Protein AF-A0A6P6XDP5-F1 (afdb_monomer_lite)

pLDDT: mean 72.07, std 21.91, range [30.89, 97.0]

Secondary structure (DSSP, 8-state):
---------------------------------TT-TTHHHHHHHHHHHHTTPPPPEEEEEE-SBTTB--EEEEEEETTEEEE-SS-BSSHHHHHHHHHHHHHHHHHHHHHH-TTSSTTTHHHHHHHHHHHHHHHHHT----EEEEEEEE-TTS-EEEEEEEETTEEEEPPPBSSHHHHHHHHHHHHHHHHHHHHHHHHHHHTTSSSSSS--

InterPro domains:
  IPR014720 Double-stranded RNA-binding domain [PF00035] (40-104)
  IPR014720 Double-stranded RNA-binding domain [PF00035] (127-187)
  IPR014720 Double-stranded RNA-binding domain [PS50137] (39-108)
  IPR014720 Double-stranded RNA-binding domain [SM00358] (40-107)
  IPR014720 Double-stranded RNA-binding domain [SM00358] (126-192)

Radius of gyration: 35.26 Å; chains: 1; bounding box: 102×57×106 Å

Foldseek 3Di:
DDDDDDDDDDDDDDDDDDDDDDDDDDDDPPPDPPDDQCPLLVVQQVVCVVVVWDGKDKDWDFPDDPVQTWIKMWIATPNDIFIAPGTDSDPSVNVVRRSVVVNVVVVVCVVVDPPPPCLVVVLVVLQVVLQVCCVVVVFDRKDKDKDFPDDPPQTKIKMWIDTNNDIFIFDIDSDSSRNSSRRSVVVSVVVVVVVVVVVVVVVVVVPPPPDD

Structure (mmCIF, N/CA/C/O backbone):
data_AF-A0A6P6XDP5-F1
#
_entry.id   AF-A0A6P6XDP5-F1
#
loop_
_atom_site.group_PDB
_atom_site.id
_atom_site.type_symbol
_atom_site.label_atom_id
_atom_site.label_alt_id
_atom_site.label_comp_id
_atom_site.label_asym_id
_atom_site.label_entity_id
_atom_site.label_seq_id
_atom_site.pdbx_PDB_ins_code
_atom_site.Cartn_x
_atom_site.Cartn_y
_atom_site.Cartn_z
_atom_site.occupancy
_atom_site.B_iso_or_equiv
_atom_site.auth_seq_id
_atom_site.auth_comp_id
_atom_site.auth_asym_id
_atom_site.auth_atom_id
_atom_site.pdbx_PDB_model_num
ATOM 1 N N . MET A 1 1 ? 73.040 -18.757 -65.274 1.00 39.00 1 MET A N 1
ATOM 2 C CA . MET A 1 1 ? 72.590 -19.866 -64.406 1.00 39.00 1 MET A CA 1
ATOM 3 C C . MET A 1 1 ? 71.072 -19.800 -64.283 1.00 39.00 1 MET A C 1
ATOM 5 O O . MET A 1 1 ? 70.563 -18.728 -64.008 1.00 39.00 1 MET A O 1
ATOM 9 N N . ALA A 1 2 ? 70.415 -20.931 -64.560 1.00 44.12 2 ALA A N 1
ATOM 10 C CA . ALA A 1 2 ? 69.045 -21.345 -64.213 1.00 44.12 2 ALA A CA 1
ATOM 11 C C . ALA A 1 2 ? 67.821 -20.441 -64.529 1.00 44.12 2 ALA A C 1
ATOM 13 O O . ALA A 1 2 ? 67.459 -19.529 -63.799 1.00 44.12 2 ALA A O 1
ATOM 14 N N . ASN A 1 3 ? 67.151 -20.850 -65.612 1.00 31.05 3 ASN A N 1
ATOM 15 C CA . ASN A 1 3 ? 65.728 -20.802 -65.996 1.00 31.05 3 ASN A CA 1
ATOM 16 C C . ASN A 1 3 ? 64.659 -20.796 -64.871 1.00 31.05 3 ASN A C 1
ATOM 18 O O . ASN A 1 3 ? 64.848 -21.480 -63.868 1.00 31.05 3 ASN A O 1
ATOM 22 N N . LYS A 1 4 ? 63.453 -20.252 -65.166 1.00 40.78 4 LYS A N 1
ATOM 23 C CA . LYS A 1 4 ? 62.180 -21.008 -65.422 1.00 40.78 4 LYS A CA 1
ATOM 24 C C . LYS A 1 4 ? 60.894 -20.219 -65.022 1.00 40.78 4 LYS A C 1
ATOM 26 O O . LYS A 1 4 ? 60.470 -20.263 -63.880 1.00 40.78 4 LYS A O 1
ATOM 31 N N . PHE A 1 5 ? 60.286 -19.598 -66.042 1.00 39.19 5 PHE A N 1
ATOM 32 C CA . PHE A 1 5 ? 58.867 -19.282 -66.350 1.00 39.19 5 PHE A CA 1
ATOM 33 C C . PHE A 1 5 ? 57.902 -18.469 -65.429 1.00 39.19 5 PHE A C 1
ATOM 35 O O . PHE A 1 5 ? 57.880 -18.650 -64.217 1.00 39.19 5 PHE A O 1
ATOM 42 N N . PRO A 1 6 ? 57.025 -17.633 -66.052 1.00 52.88 6 PRO A N 1
ATOM 43 C CA . PRO A 1 6 ? 55.919 -16.880 -65.443 1.00 52.88 6 PRO A CA 1
ATOM 44 C C . PRO A 1 6 ? 54.576 -17.643 -65.523 1.00 52.88 6 PRO A C 1
ATOM 46 O O . PRO A 1 6 ? 54.465 -18.620 -66.262 1.00 52.88 6 PRO A O 1
ATOM 49 N N . SER A 1 7 ? 53.519 -17.159 -64.857 1.00 40.31 7 SER A N 1
ATOM 50 C CA . SER A 1 7 ? 52.136 -17.579 -65.154 1.00 40.31 7 SER A CA 1
ATOM 51 C C . SER A 1 7 ? 51.181 -16.388 -65.184 1.00 40.31 7 SER A C 1
ATOM 53 O O . SER A 1 7 ? 51.089 -15.623 -64.228 1.00 40.31 7 SER A O 1
ATOM 55 N N . CYS A 1 8 ? 50.481 -16.258 -66.311 1.00 31.41 8 CYS A N 1
ATOM 56 C CA . CYS A 1 8 ? 49.445 -15.272 -66.596 1.00 31.41 8 CYS A CA 1
ATOM 57 C C . CYS A 1 8 ? 48.057 -15.716 -66.089 1.00 31.41 8 CYS A C 1
ATOM 59 O O . CYS A 1 8 ? 47.775 -16.907 -66.015 1.00 31.41 8 CYS A O 1
ATOM 61 N N . SER A 1 9 ? 47.230 -14.701 -65.793 1.00 40.78 9 SER A N 1
ATOM 62 C CA . SER A 1 9 ? 45.772 -14.529 -65.999 1.00 40.78 9 SER A CA 1
ATOM 63 C C . SER A 1 9 ? 44.808 -15.724 -65.961 1.00 40.78 9 SER A C 1
ATOM 65 O O . SER A 1 9 ? 44.971 -16.628 -66.768 1.00 40.78 9 SER A O 1
ATOM 67 N N . VAL A 1 10 ? 43.657 -15.558 -65.283 1.00 37.72 10 VAL A N 1
ATOM 68 C CA . VAL A 1 10 ? 42.329 -15.662 -65.937 1.00 37.72 10 VAL A CA 1
ATOM 69 C C . VAL A 1 10 ? 41.334 -14.679 -65.297 1.00 37.72 10 VAL A C 1
ATOM 71 O O . VAL A 1 10 ? 41.197 -14.588 -64.081 1.00 37.72 10 VAL A O 1
ATOM 74 N N . PHE A 1 11 ? 40.654 -13.949 -66.175 1.00 40.94 11 PHE A N 1
ATOM 75 C CA . PHE A 1 11 ? 39.495 -13.079 -65.994 1.00 40.94 11 PHE A CA 1
ATOM 76 C C . PHE A 1 11 ? 38.247 -13.883 -66.394 1.00 40.94 11 PHE A C 1
ATOM 78 O O . PHE A 1 11 ? 38.347 -14.561 -67.407 1.00 40.94 11 PHE A O 1
ATOM 85 N N . THR A 1 12 ? 37.133 -13.805 -65.649 1.00 37.03 12 THR A N 1
ATOM 86 C CA . THR A 1 12 ? 35.706 -14.064 -66.027 1.00 37.03 12 THR A CA 1
ATOM 87 C C . THR A 1 12 ? 34.952 -14.569 -64.790 1.00 37.03 12 THR A C 1
ATOM 89 O O . THR A 1 12 ? 35.536 -15.309 -64.012 1.00 37.03 12 THR A O 1
ATOM 92 N N . SER A 1 13 ? 33.666 -14.361 -64.522 1.00 35.22 13 SER A N 1
ATOM 93 C CA . SER A 1 13 ? 32.593 -13.476 -64.979 1.00 35.22 13 SER A CA 1
ATOM 94 C C . SER A 1 13 ? 31.419 -13.750 -64.023 1.00 35.22 13 SER A C 1
ATOM 96 O O . SER A 1 13 ? 31.289 -14.839 -63.469 1.00 35.22 13 SER A O 1
ATOM 98 N N . ARG A 1 14 ? 30.565 -12.746 -63.842 1.00 41.38 14 ARG A N 1
ATOM 99 C CA . ARG A 1 14 ? 29.303 -12.760 -63.088 1.00 41.38 14 ARG A CA 1
ATOM 100 C C . ARG A 1 14 ? 28.349 -13.848 -63.615 1.00 41.38 14 ARG A C 1
ATOM 102 O O . ARG A 1 14 ? 28.122 -13.893 -64.821 1.00 41.38 14 ARG A O 1
ATOM 109 N N . VAL A 1 15 ? 27.730 -14.637 -62.733 1.00 41.41 15 VAL A N 1
ATOM 110 C CA . VAL A 1 15 ? 26.517 -15.423 -63.038 1.00 41.41 15 VAL A CA 1
ATOM 111 C C . VAL A 1 15 ? 25.478 -15.178 -61.936 1.00 41.41 15 VAL A C 1
ATOM 113 O O . VAL A 1 15 ? 25.806 -15.163 -60.753 1.00 41.41 15 VAL A O 1
ATOM 116 N N . GLN A 1 16 ? 24.254 -14.895 -62.382 1.00 32.34 16 GLN A N 1
ATOM 117 C CA . GLN A 1 16 ? 23.038 -14.535 -61.644 1.00 32.34 16 GLN A CA 1
ATOM 118 C C . GLN A 1 16 ? 22.385 -15.756 -60.948 1.00 32.34 16 GLN A C 1
ATOM 120 O O . GLN A 1 16 ? 22.552 -16.882 -61.409 1.00 32.34 16 GLN A O 1
ATOM 125 N N . GLU A 1 17 ? 21.618 -15.514 -59.873 1.00 38.09 17 GLU A N 1
ATOM 126 C CA . GLU A 1 17 ? 20.781 -16.475 -59.112 1.00 38.09 17 GLU A CA 1
ATOM 127 C C . GLU A 1 17 ? 19.772 -17.293 -59.948 1.00 38.09 17 GLU A C 1
ATOM 129 O O . GLU A 1 17 ? 19.304 -16.830 -60.992 1.00 38.09 17 GLU A O 1
ATOM 134 N N . PRO A 1 18 ? 19.302 -18.429 -59.387 1.00 30.89 18 PRO A N 1
ATOM 135 C CA . PRO A 1 18 ? 17.851 -18.617 -59.241 1.00 30.89 18 PRO A CA 1
ATOM 136 C C . PRO A 1 18 ? 17.396 -19.090 -57.833 1.00 30.89 18 PRO A C 1
ATOM 138 O O . PRO A 1 18 ? 17.996 -19.976 -57.228 1.00 30.89 18 PRO A O 1
ATOM 141 N N . LYS A 1 19 ? 16.274 -18.532 -57.350 1.00 35.84 19 LYS A N 1
ATOM 142 C CA . LYS A 1 19 ? 15.283 -19.144 -56.420 1.00 35.84 19 LYS A CA 1
ATOM 143 C C . LYS A 1 19 ? 14.180 -19.826 -57.277 1.00 35.84 19 LYS A C 1
ATOM 145 O O . LYS A 1 19 ? 14.074 -19.390 -58.427 1.00 35.84 19 LYS A O 1
ATOM 150 N N . PRO A 1 20 ? 13.330 -20.782 -56.803 1.00 42.22 20 PRO A N 1
ATOM 151 C CA . PRO A 1 20 ? 12.758 -20.841 -55.441 1.00 42.22 20 PRO A CA 1
ATOM 152 C C . PRO A 1 20 ? 12.455 -22.272 -54.842 1.00 42.22 20 PRO A C 1
ATOM 154 O O . PRO A 1 20 ? 12.459 -23.251 -55.575 1.00 42.22 20 PRO A O 1
ATOM 157 N N . GLU A 1 21 ? 12.248 -22.324 -53.504 1.00 44.22 21 GLU A N 1
ATOM 158 C CA . GLU A 1 21 ? 11.413 -23.197 -52.592 1.00 44.22 21 GLU A CA 1
ATOM 159 C C . GLU A 1 21 ? 11.406 -24.738 -52.797 1.00 44.22 21 GLU A C 1
ATOM 161 O O . GLU A 1 21 ? 11.356 -25.226 -53.913 1.00 44.22 21 GLU A O 1
ATOM 166 N N . ASP A 1 22 ? 11.494 -25.632 -51.799 1.00 33.91 22 ASP A N 1
ATOM 167 C CA . ASP A 1 22 ? 10.667 -25.828 -50.592 1.00 33.91 22 ASP A CA 1
ATOM 168 C C . ASP A 1 22 ? 11.235 -27.116 -49.894 1.00 33.91 22 ASP A C 1
ATOM 170 O O . ASP A 1 22 ? 11.602 -28.057 -50.593 1.00 33.91 22 ASP A O 1
ATOM 174 N N . HIS A 1 23 ? 11.515 -27.264 -48.587 1.00 40.88 23 HIS A N 1
ATOM 175 C CA . HIS A 1 23 ? 10.565 -27.517 -47.498 1.00 40.88 23 HIS A CA 1
ATOM 176 C C . HIS A 1 23 ? 11.304 -27.898 -46.182 1.00 40.88 23 HIS A C 1
ATOM 178 O O . HIS A 1 23 ? 12.174 -28.767 -46.170 1.00 40.88 23 HIS A O 1
ATOM 184 N N . LEU A 1 24 ? 10.809 -27.321 -45.077 1.00 41.19 24 LEU A N 1
ATOM 185 C CA . LEU A 1 24 ? 10.658 -27.878 -43.717 1.00 41.19 24 LEU A CA 1
ATOM 186 C C . LEU A 1 24 ? 11.870 -28.027 -42.774 1.00 41.19 24 LEU A C 1
ATOM 188 O O . LEU A 1 24 ? 12.620 -28.998 -42.795 1.00 41.19 24 LEU A O 1
ATOM 192 N N . GLY A 1 25 ? 11.899 -27.119 -41.790 1.00 31.83 25 GLY A N 1
ATOM 193 C CA . GLY A 1 25 ? 12.603 -27.299 -40.520 1.00 31.83 25 GLY A CA 1
ATOM 194 C C . GLY A 1 25 ? 12.657 -26.041 -39.648 1.00 31.83 25 GLY A C 1
ATOM 195 O O . GLY A 1 25 ? 13.745 -25.637 -39.264 1.00 31.83 25 GLY A O 1
ATOM 196 N N . LEU A 1 26 ? 11.514 -25.400 -39.364 1.00 39.56 26 LEU A N 1
ATOM 197 C CA . LEU A 1 26 ? 11.387 -24.324 -38.363 1.00 39.56 26 LEU A CA 1
ATOM 198 C C . LEU A 1 26 ? 11.633 -24.868 -36.942 1.00 39.56 26 LEU A C 1
ATOM 200 O O . LEU A 1 26 ? 10.922 -25.791 -36.539 1.00 39.56 26 LEU A O 1
ATOM 204 N N . PRO A 1 27 ? 12.505 -24.249 -36.124 1.00 37.47 27 PRO A N 1
ATOM 205 C CA . PRO A 1 27 ? 12.427 -24.378 -34.675 1.00 37.47 27 PRO A CA 1
ATOM 206 C C . PRO A 1 27 ? 11.858 -23.088 -34.070 1.00 37.47 27 PRO A C 1
ATOM 208 O O . PRO A 1 27 ? 12.553 -22.091 -33.900 1.00 37.47 27 PRO A O 1
ATOM 211 N N . LEU A 1 28 ? 10.571 -23.181 -33.733 1.00 33.47 28 LEU A N 1
ATOM 212 C CA . LEU A 1 28 ? 9.854 -22.437 -32.696 1.00 33.47 28 LEU A CA 1
ATOM 213 C C . LEU A 1 28 ? 9.935 -20.904 -32.774 1.00 33.47 28 LEU A C 1
ATOM 215 O O . LEU A 1 28 ? 10.623 -20.253 -31.986 1.00 33.47 28 LEU A O 1
ATOM 219 N N . GLU A 1 29 ? 9.064 -20.321 -33.603 1.00 37.84 29 GLU A N 1
ATOM 220 C CA . GLU A 1 29 ? 8.369 -19.121 -33.140 1.00 37.84 29 GLU A CA 1
ATOM 221 C C . GLU A 1 29 ? 7.704 -19.463 -31.802 1.00 37.84 29 GLU A C 1
ATOM 223 O O . GLU A 1 29 ? 6.791 -20.289 -31.726 1.00 37.84 29 GLU A O 1
ATOM 228 N N . GLN A 1 30 ? 8.184 -18.849 -30.724 1.00 35.56 30 GLN A N 1
ATOM 229 C CA . GLN A 1 30 ? 7.403 -18.786 -29.503 1.00 35.56 30 GLN A CA 1
ATOM 230 C C . GLN A 1 30 ? 6.188 -17.928 -29.820 1.00 35.56 30 GLN A C 1
ATOM 232 O O . GLN A 1 30 ? 6.295 -16.709 -29.954 1.00 35.56 30 GLN A O 1
ATOM 237 N N . SER A 1 31 ? 5.053 -18.606 -29.981 1.00 39.44 31 SER A N 1
ATOM 238 C CA . SER A 1 31 ? 3.721 -18.037 -30.101 1.00 39.44 31 SER A CA 1
ATOM 239 C C . SER A 1 31 ? 3.590 -16.833 -29.175 1.00 39.44 31 SER A C 1
ATOM 241 O O . SER A 1 31 ? 3.513 -16.972 -27.951 1.00 39.44 31 SER A O 1
ATOM 243 N N . LYS A 1 32 ? 3.595 -15.644 -29.773 1.00 43.72 32 LYS A N 1
ATOM 244 C CA . LYS A 1 32 ? 3.230 -14.397 -29.115 1.00 43.72 32 LYS A CA 1
ATOM 245 C C . LYS A 1 32 ? 1.816 -14.609 -28.557 1.00 43.72 32 LYS A C 1
ATOM 247 O O . LYS A 1 32 ? 0.916 -14.879 -29.354 1.00 43.72 32 LYS A O 1
ATOM 252 N N . PRO A 1 33 ? 1.571 -14.533 -27.237 1.00 44.47 33 PRO A N 1
ATOM 253 C CA . PRO A 1 33 ? 0.207 -14.509 -26.737 1.00 44.47 33 PRO A CA 1
ATOM 254 C C . PRO A 1 33 ? -0.366 -13.124 -27.050 1.00 44.47 33 PRO A C 1
ATOM 256 O O . PRO A 1 33 ? -0.368 -12.210 -26.227 1.00 44.47 33 PRO A O 1
ATOM 259 N N . GLU A 1 34 ? -0.814 -12.947 -28.288 1.00 51.16 34 GLU A N 1
ATOM 260 C CA . GLU A 1 34 ? -1.691 -11.856 -28.681 1.00 51.16 34 GLU A CA 1
ATOM 261 C C . GLU A 1 34 ? -3.078 -12.114 -28.091 1.00 51.16 34 GLU A C 1
ATOM 263 O O . GLU A 1 34 ? -3.937 -12.606 -28.805 1.00 51.16 34 GLU A O 1
ATOM 268 N N . HIS A 1 35 ? -3.301 -11.838 -26.796 1.00 52.84 35 HIS A N 1
ATOM 269 C CA . HIS A 1 35 ? -4.643 -11.451 -26.324 1.00 52.84 35 HIS A CA 1
ATOM 270 C C . HIS A 1 35 ? -4.776 -10.935 -24.875 1.00 52.84 35 HIS A C 1
ATOM 272 O O . HIS A 1 35 ? -5.846 -11.097 -24.300 1.00 52.84 35 HIS A O 1
ATOM 278 N N . ASP A 1 36 ? -3.771 -10.296 -24.254 1.00 57.97 36 ASP A N 1
ATOM 279 C CA . ASP A 1 36 ? -4.044 -9.625 -22.960 1.00 57.97 36 ASP A CA 1
ATOM 280 C C . ASP A 1 36 ? -3.088 -8.479 -22.582 1.00 57.97 36 ASP A C 1
ATOM 282 O O . ASP A 1 36 ? -2.644 -8.315 -21.438 1.00 57.97 36 ASP A O 1
ATOM 286 N N . TYR A 1 37 ? -2.715 -7.668 -23.574 1.00 63.66 37 TYR A N 1
ATOM 287 C CA . TYR A 1 37 ? -1.879 -6.492 -23.344 1.00 63.66 37 TYR A CA 1
ATOM 288 C C . TYR A 1 37 ? -2.671 -5.431 -22.568 1.00 63.66 37 TYR A C 1
ATOM 290 O O . TYR A 1 37 ? -3.507 -4.733 -23.132 1.00 63.66 37 TYR A O 1
ATOM 298 N N . GLY A 1 38 ? -2.384 -5.295 -21.270 1.00 70.62 38 GLY A N 1
ATOM 299 C CA . GLY A 1 38 ? -2.938 -4.236 -20.424 1.00 70.62 38 GLY A CA 1
ATOM 300 C C . GLY A 1 38 ? -3.835 -4.682 -19.270 1.00 70.62 38 GLY A C 1
ATOM 301 O O . GLY A 1 38 ? -4.172 -3.832 -18.449 1.00 70.62 38 GLY A O 1
ATOM 302 N N . VAL A 1 39 ? -4.163 -5.972 -19.120 1.00 87.19 39 VAL A N 1
ATOM 303 C CA . VAL A 1 39 ? -4.997 -6.417 -17.983 1.00 87.19 39 VAL A CA 1
ATOM 304 C C . VAL A 1 39 ? -4.371 -6.071 -16.638 1.00 87.19 39 VAL A C 1
ATOM 306 O O . VAL A 1 39 ? -5.027 -5.446 -15.813 1.00 87.19 39 VAL A O 1
ATOM 309 N N . TYR A 1 40 ? -3.083 -6.352 -16.426 1.00 90.50 40 TYR A N 1
ATOM 310 C CA . TYR A 1 40 ? -2.439 -6.019 -15.150 1.00 90.50 40 TYR A CA 1
ATOM 311 C C . TYR A 1 40 ? -2.287 -4.512 -14.920 1.00 90.50 40 TYR A C 1
ATOM 313 O O . TYR A 1 40 ? -2.363 -4.060 -13.778 1.00 90.50 40 TYR A O 1
ATOM 321 N N . LYS A 1 41 ? -2.139 -3.716 -15.986 1.00 90.94 41 LYS A N 1
ATOM 322 C CA . LYS A 1 41 ? -2.130 -2.251 -15.876 1.00 90.94 41 LYS A CA 1
ATOM 323 C C . LYS A 1 41 ? -3.489 -1.724 -15.416 1.00 90.94 41 LYS A C 1
ATOM 325 O O . LYS A 1 41 ? -3.536 -0.917 -14.490 1.00 90.94 41 LYS A O 1
ATOM 330 N N . ASN A 1 42 ? -4.570 -2.223 -16.017 1.00 92.56 42 ASN A N 1
ATOM 331 C CA . ASN A 1 42 ? -5.936 -1.870 -15.637 1.00 92.56 42 ASN A CA 1
ATOM 332 C C . ASN A 1 42 ? -6.237 -2.323 -14.204 1.00 92.56 42 ASN A C 1
ATOM 334 O O . ASN A 1 42 ? -6.740 -1.536 -13.412 1.00 92.56 42 ASN A O 1
ATOM 338 N N . LEU A 1 43 ? -5.846 -3.545 -13.832 1.00 91.50 43 LEU A N 1
ATOM 339 C CA . LEU A 1 43 ? -6.020 -4.067 -12.475 1.00 91.50 43 LEU A CA 1
ATOM 340 C C . LEU A 1 43 ? -5.284 -3.226 -11.423 1.00 91.50 43 LEU A C 1
ATOM 342 O O . LEU A 1 43 ? -5.854 -2.928 -10.375 1.00 91.50 43 LEU A O 1
ATOM 346 N N . LEU A 1 44 ? -4.042 -2.806 -11.692 1.00 91.50 44 LEU A N 1
ATOM 347 C CA . LEU A 1 44 ? -3.300 -1.904 -10.804 1.00 91.50 44 LEU A CA 1
ATOM 348 C C . LEU A 1 44 ? -3.953 -0.530 -10.692 1.00 91.50 44 LEU A C 1
ATOM 350 O O . LEU A 1 44 ? -4.011 0.038 -9.602 1.00 91.50 44 LEU A O 1
ATOM 354 N N . GLN A 1 45 ? -4.434 0.009 -11.811 1.00 92.00 45 GLN A N 1
ATOM 355 C CA . GLN A 1 45 ? -5.113 1.296 -11.834 1.00 92.00 45 GLN A CA 1
ATOM 356 C C . GLN A 1 45 ? -6.428 1.246 -11.050 1.00 92.00 45 GLN A C 1
ATOM 358 O O . GLN A 1 45 ? -6.675 2.116 -10.216 1.00 92.00 45 GLN A O 1
ATOM 363 N N . GLU A 1 46 ? -7.244 0.215 -11.268 1.00 90.62 46 GLU A N 1
ATOM 364 C CA . GLU A 1 46 ? -8.474 -0.011 -10.513 1.00 90.62 46 GLU A CA 1
ATOM 365 C C . GLU A 1 46 ? -8.201 -0.199 -9.025 1.00 90.62 46 GLU A C 1
ATOM 367 O O . GLU A 1 46 ? -8.926 0.353 -8.200 1.00 90.62 46 GLU A O 1
ATOM 372 N N . TYR A 1 47 ? -7.166 -0.967 -8.673 1.00 87.19 47 TYR A N 1
ATOM 373 C CA . TYR A 1 47 ? -6.749 -1.136 -7.286 1.00 87.19 47 TYR A CA 1
ATOM 374 C C . TYR A 1 47 ? -6.401 0.217 -6.662 1.00 87.19 47 TYR A C 1
ATOM 376 O O . TYR A 1 47 ? -6.967 0.566 -5.629 1.00 87.19 47 TYR A O 1
ATOM 384 N N . ALA A 1 48 ? -5.554 1.020 -7.315 1.00 86.69 48 ALA A N 1
ATOM 385 C CA . ALA A 1 48 ? -5.183 2.340 -6.814 1.00 86.69 48 ALA A CA 1
ATOM 386 C C . ALA A 1 48 ? -6.415 3.234 -6.599 1.00 86.69 48 ALA A C 1
ATOM 388 O O . ALA A 1 48 ? -6.576 3.821 -5.532 1.00 86.69 48 ALA A O 1
ATOM 389 N N . GLN A 1 49 ? -7.333 3.270 -7.568 1.00 85.88 49 GLN A N 1
ATOM 390 C CA . GLN A 1 49 ? -8.564 4.057 -7.477 1.00 85.88 49 GLN A CA 1
ATOM 391 C C . GLN A 1 49 ? -9.487 3.583 -6.347 1.00 85.88 49 GLN A C 1
ATOM 393 O O . GLN A 1 49 ? -9.918 4.394 -5.527 1.00 85.88 49 GLN A O 1
ATOM 398 N N . LYS A 1 50 ? -9.768 2.275 -6.265 1.00 81.75 50 LYS A N 1
ATOM 399 C CA . LYS A 1 50 ? -10.626 1.681 -5.222 1.00 81.75 50 LYS A CA 1
ATOM 400 C C . LYS A 1 50 ? -10.024 1.861 -3.830 1.00 81.75 50 LYS A C 1
ATOM 402 O O . LYS A 1 50 ? -10.757 2.055 -2.864 1.00 81.75 50 LYS A O 1
ATOM 407 N N . SER A 1 51 ? -8.698 1.846 -3.737 1.00 76.25 51 SER A N 1
ATOM 408 C CA . SER A 1 51 ? -7.964 2.053 -2.495 1.00 76.25 51 SER A CA 1
ATOM 409 C C . SER A 1 51 ? -7.676 3.531 -2.186 1.00 76.25 51 SER A C 1
ATOM 411 O O . SER A 1 51 ? -7.055 3.817 -1.165 1.00 76.25 51 SER A O 1
ATOM 413 N N . GLY A 1 52 ? -8.126 4.486 -3.007 1.00 78.00 52 GLY A N 1
ATOM 414 C CA . GLY A 1 52 ? -7.877 5.916 -2.782 1.00 78.00 52 GLY A CA 1
ATOM 415 C C . GLY A 1 52 ? -6.391 6.298 -2.800 1.00 78.00 52 GLY A C 1
ATOM 416 O O . GLY A 1 52 ? -5.995 7.256 -2.139 1.00 78.00 52 GLY A O 1
ATOM 417 N N . LEU A 1 53 ? -5.576 5.524 -3.516 1.00 82.12 53 LEU A N 1
ATOM 418 C CA . LEU A 1 53 ? -4.145 5.731 -3.692 1.00 82.12 53 LEU A CA 1
ATOM 419 C C . LEU A 1 53 ? -3.872 6.596 -4.933 1.00 82.12 53 LEU A C 1
ATOM 421 O O . LEU A 1 53 ? -4.689 6.630 -5.861 1.00 82.12 53 LEU A O 1
ATOM 425 N N . PRO A 1 54 ? -2.705 7.261 -5.000 1.00 88.62 54 PRO A N 1
ATOM 426 C CA . PRO A 1 54 ? -2.236 7.884 -6.232 1.00 88.62 54 PRO A CA 1
ATOM 427 C C . PRO A 1 54 ? -2.150 6.873 -7.383 1.00 88.62 54 PRO A C 1
ATOM 429 O O . PRO A 1 54 ? -1.865 5.692 -7.169 1.00 88.62 54 PRO A O 1
ATOM 432 N N . LEU A 1 55 ? -2.376 7.344 -8.613 1.00 92.62 55 LEU A N 1
ATOM 433 C CA . LEU A 1 55 ? -2.291 6.492 -9.800 1.00 92.62 55 LEU A CA 1
ATOM 434 C C . LEU A 1 55 ? -0.866 5.931 -9.986 1.00 92.62 55 LEU A C 1
ATOM 436 O O . LEU A 1 55 ? 0.100 6.638 -9.686 1.00 92.62 55 LEU A O 1
ATOM 440 N N . PRO A 1 56 ? -0.716 4.699 -10.510 1.00 94.56 56 PRO A N 1
ATOM 441 C CA . PRO A 1 56 ? 0.594 4.085 -10.697 1.00 94.56 56 PRO A CA 1
ATOM 442 C C . PRO A 1 56 ? 1.470 4.876 -11.676 1.00 94.56 56 PRO A C 1
ATOM 444 O O . PRO A 1 56 ? 1.019 5.243 -12.763 1.00 94.56 56 PRO A O 1
ATOM 447 N N . VAL A 1 57 ? 2.737 5.089 -11.318 1.00 95.75 57 VAL A N 1
ATOM 448 C CA . VAL A 1 57 ? 3.711 5.804 -12.161 1.00 95.75 57 VAL A CA 1
ATOM 449 C C . VAL A 1 57 ? 4.716 4.818 -12.735 1.00 95.75 57 VAL A C 1
ATOM 451 O O . VAL A 1 57 ? 5.421 4.151 -11.981 1.00 95.75 57 VAL A O 1
ATOM 454 N N . TYR A 1 58 ? 4.802 4.748 -14.063 1.00 95.19 58 TYR A N 1
ATOM 455 C CA . TYR A 1 58 ? 5.719 3.859 -14.775 1.00 95.19 58 TYR A CA 1
ATOM 456 C C . TYR A 1 58 ? 6.973 4.599 -15.241 1.00 95.19 58 TYR A C 1
ATOM 458 O O . TYR A 1 58 ? 6.908 5.726 -15.725 1.00 95.19 58 TYR A O 1
ATOM 466 N N . ASN A 1 59 ? 8.110 3.919 -15.150 1.00 96.25 59 ASN A N 1
ATOM 467 C CA . ASN A 1 59 ? 9.388 4.341 -15.703 1.00 96.25 59 ASN A CA 1
ATOM 468 C C . ASN A 1 59 ? 10.007 3.182 -16.496 1.00 96.25 59 ASN A C 1
ATOM 470 O O . ASN A 1 59 ? 9.843 2.015 -16.128 1.00 96.25 59 ASN A O 1
ATOM 474 N N . ILE A 1 60 ? 10.681 3.494 -17.602 1.00 96.00 60 ILE A N 1
ATOM 475 C CA . ILE A 1 60 ? 11.290 2.506 -18.499 1.00 96.00 60 ILE A CA 1
ATOM 476 C C . ILE A 1 60 ? 12.693 2.976 -18.855 1.00 96.00 60 ILE A C 1
ATOM 478 O O . ILE A 1 60 ? 12.869 4.081 -19.363 1.00 96.00 60 ILE A O 1
ATOM 482 N N . GLU A 1 61 ? 13.667 2.103 -18.650 1.00 95.88 61 GLU A N 1
ATOM 483 C CA . GLU A 1 61 ? 15.083 2.360 -18.888 1.00 95.88 61 GLU A CA 1
ATOM 484 C C . GLU A 1 61 ? 15.606 1.380 -19.940 1.00 95.88 61 GLU A C 1
ATOM 486 O O . GLU A 1 61 ? 15.275 0.194 -19.907 1.00 95.88 61 GLU A O 1
ATOM 491 N N . ASN A 1 62 ? 16.393 1.870 -20.902 1.00 95.50 62 ASN A N 1
ATOM 492 C CA . ASN A 1 62 ? 17.092 1.016 -21.862 1.00 95.50 62 ASN A CA 1
ATOM 493 C C . ASN A 1 62 ? 18.506 0.725 -21.348 1.00 95.50 62 ASN A C 1
ATOM 495 O O . ASN A 1 62 ? 19.355 1.610 -21.333 1.00 95.50 62 ASN A O 1
ATOM 499 N N . GLU A 1 63 ? 18.749 -0.522 -20.968 1.00 94.56 63 GLU A N 1
ATOM 500 C CA . GLU A 1 63 ? 20.040 -1.054 -20.518 1.00 94.56 63 GLU A CA 1
ATOM 501 C C . GLU A 1 63 ? 20.844 -1.696 -21.663 1.00 94.56 63 GLU A C 1
ATOM 503 O O . GLU A 1 63 ? 21.945 -2.203 -21.456 1.00 94.56 63 GLU A O 1
ATOM 508 N N . GLY A 1 64 ? 20.278 -1.740 -22.872 1.00 93.00 64 GLY A N 1
ATOM 509 C CA . GLY A 1 64 ? 20.902 -2.316 -24.059 1.00 93.00 64 GLY A CA 1
ATOM 510 C C . GLY A 1 64 ? 21.579 -1.277 -24.948 1.00 93.00 64 GLY A C 1
ATOM 511 O O . GLY A 1 64 ? 21.427 -0.067 -24.776 1.00 93.00 64 GLY A O 1
ATOM 512 N N . PHE A 1 65 ? 22.302 -1.757 -25.959 1.00 93.56 65 PHE A N 1
ATOM 513 C CA . PHE A 1 65 ? 22.866 -0.880 -26.981 1.00 93.56 65 PHE A CA 1
ATOM 514 C C . PHE A 1 65 ? 21.758 -0.283 -27.861 1.00 93.56 65 PHE A C 1
ATOM 516 O O . PHE A 1 65 ? 20.701 -0.897 -28.013 1.00 93.56 65 PHE A O 1
ATOM 523 N N . PRO A 1 66 ? 21.997 0.858 -28.533 1.00 90.12 66 PRO A N 1
ATOM 524 C CA . PRO A 1 66 ? 21.033 1.423 -29.480 1.00 90.12 66 PRO A CA 1
ATOM 525 C C . PRO A 1 66 ? 20.599 0.442 -30.582 1.00 90.12 66 PRO A C 1
ATOM 527 O O . PRO A 1 66 ? 19.453 0.471 -31.014 1.00 90.12 66 PRO A O 1
ATOM 530 N N . HIS A 1 67 ? 21.499 -0.454 -31.001 1.00 92.69 67 HIS A N 1
ATOM 531 C CA . HIS A 1 67 ? 21.236 -1.493 -32.002 1.00 92.69 67 HIS A CA 1
ATOM 532 C C . HIS A 1 67 ? 20.713 -2.816 -31.405 1.00 92.69 67 HIS A C 1
ATOM 534 O O . HIS A 1 67 ? 20.377 -3.730 -32.150 1.00 92.69 67 HIS A O 1
ATOM 540 N N . ALA A 1 68 ? 20.669 -2.938 -30.074 1.00 92.94 68 ALA A N 1
ATOM 541 C CA . ALA A 1 68 ? 20.228 -4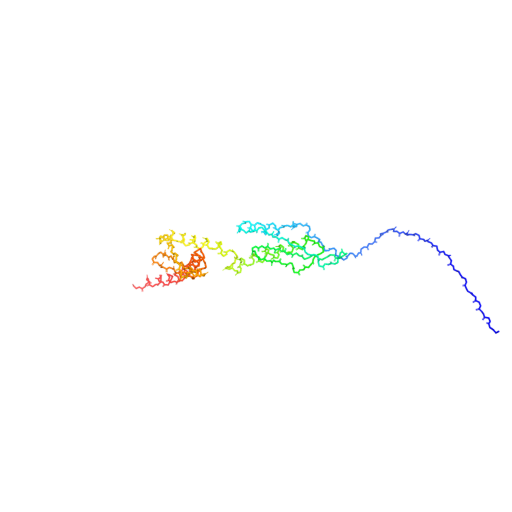.129 -29.346 1.00 92.94 68 ALA A CA 1
ATOM 542 C C . ALA A 1 68 ? 19.595 -3.719 -27.997 1.00 92.94 68 ALA A C 1
ATOM 544 O O . ALA A 1 68 ? 20.208 -3.922 -26.939 1.00 92.94 68 ALA A O 1
ATOM 545 N N . PRO A 1 69 ? 18.408 -3.081 -28.021 1.00 93.62 69 PRO A N 1
ATOM 546 C CA . PRO A 1 69 ? 17.789 -2.512 -26.831 1.00 93.62 69 PRO A CA 1
ATOM 547 C C . PRO A 1 69 ? 17.357 -3.593 -25.835 1.00 93.62 69 PRO A C 1
ATOM 549 O O . PRO A 1 69 ? 16.934 -4.688 -26.208 1.00 93.62 69 PRO A O 1
ATOM 552 N N . LYS A 1 70 ? 17.447 -3.260 -24.548 1.00 96.50 70 LYS A N 1
ATOM 553 C CA . LYS A 1 70 ? 17.017 -4.099 -23.425 1.00 96.50 70 LYS A CA 1
ATOM 554 C C . LYS A 1 70 ? 16.310 -3.215 -22.415 1.00 96.50 70 LYS A C 1
ATOM 556 O O . LYS A 1 70 ? 16.948 -2.476 -21.677 1.00 96.50 70 LYS A O 1
ATOM 561 N N . PHE A 1 71 ? 14.991 -3.272 -22.389 1.00 96.88 71 PHE A N 1
ATOM 562 C CA . PHE A 1 71 ? 14.167 -2.432 -21.540 1.00 96.88 71 PHE A CA 1
ATOM 563 C C . PHE A 1 71 ? 13.938 -3.078 -20.175 1.00 96.88 71 PHE A C 1
ATOM 565 O O . PHE A 1 71 ? 13.470 -4.215 -20.093 1.00 96.88 71 PHE A O 1
ATOM 572 N N . ARG A 1 72 ? 14.222 -2.333 -19.108 1.00 97.00 72 ARG A N 1
ATOM 573 C CA . ARG A 1 72 ? 13.759 -2.613 -17.746 1.00 97.00 72 ARG A CA 1
ATOM 574 C C . ARG A 1 72 ? 12.650 -1.631 -17.404 1.00 97.00 72 ARG A C 1
ATOM 576 O O . ARG A 1 72 ? 12.748 -0.454 -17.744 1.00 97.00 72 ARG A O 1
ATOM 583 N N . SER A 1 73 ? 11.599 -2.096 -16.737 1.00 97.00 73 SER A N 1
ATOM 584 C CA . SER A 1 73 ? 10.520 -1.217 -16.285 1.00 97.00 73 SER A CA 1
ATOM 585 C C . SER A 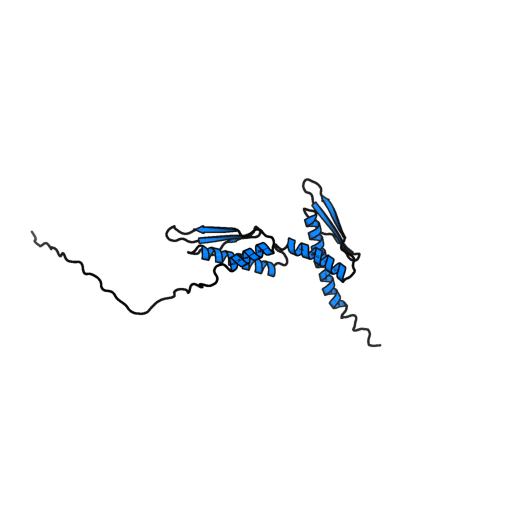1 73 ? 10.408 -1.219 -14.768 1.00 97.00 73 SER A C 1
ATOM 587 O O . SER A 1 73 ? 10.674 -2.223 -14.106 1.00 97.00 73 SER A O 1
ATOM 589 N N . SER A 1 74 ? 10.007 -0.081 -14.215 1.00 96.94 74 SER A N 1
ATOM 590 C CA . SER A 1 74 ? 9.639 0.060 -12.813 1.00 96.94 74 SER A CA 1
ATOM 591 C C . SER A 1 74 ? 8.293 0.763 -12.680 1.00 96.94 74 SER A C 1
ATOM 593 O O . SER A 1 74 ? 8.022 1.688 -13.444 1.00 96.94 74 SER A O 1
ATOM 595 N N . VAL A 1 75 ? 7.486 0.367 -11.699 1.00 96.38 75 VAL A N 1
ATOM 596 C CA . VAL A 1 75 ? 6.221 1.023 -11.350 1.00 96.38 75 VAL A CA 1
ATOM 597 C C . VAL A 1 75 ? 6.226 1.419 -9.881 1.00 96.38 75 VAL A C 1
ATOM 599 O O . VAL A 1 75 ? 6.675 0.655 -9.027 1.00 96.38 75 VAL A O 1
ATOM 602 N N . ILE A 1 76 ? 5.744 2.622 -9.588 1.00 93.81 76 ILE A N 1
ATOM 603 C CA . ILE A 1 76 ? 5.565 3.122 -8.226 1.00 93.81 76 ILE A CA 1
ATOM 604 C C . ILE A 1 76 ? 4.071 3.136 -7.921 1.00 93.81 76 ILE A C 1
ATOM 606 O O . ILE A 1 76 ? 3.295 3.753 -8.653 1.00 93.81 76 ILE A O 1
ATOM 610 N N . ILE A 1 77 ? 3.678 2.458 -6.845 1.00 89.00 77 ILE A N 1
ATOM 611 C CA . ILE A 1 77 ? 2.310 2.432 -6.324 1.00 89.00 77 ILE A CA 1
ATOM 612 C C . ILE A 1 77 ? 2.372 2.402 -4.799 1.00 89.00 77 ILE A C 1
ATOM 614 O O . ILE A 1 77 ? 3.150 1.637 -4.236 1.00 89.00 77 ILE A O 1
ATOM 618 N N . ASP A 1 78 ? 1.587 3.263 -4.144 1.00 83.81 78 ASP A N 1
ATOM 619 C CA . ASP A 1 78 ? 1.587 3.398 -2.678 1.00 83.81 78 ASP A CA 1
ATOM 620 C C . ASP A 1 78 ? 2.996 3.597 -2.087 1.00 83.81 78 ASP A C 1
ATOM 622 O O . ASP A 1 78 ? 3.453 2.851 -1.226 1.00 83.81 78 ASP A O 1
ATOM 626 N N . GLU A 1 79 ? 3.750 4.541 -2.663 1.00 83.06 79 GLU A N 1
ATOM 627 C CA . GLU A 1 79 ? 5.147 4.846 -2.290 1.00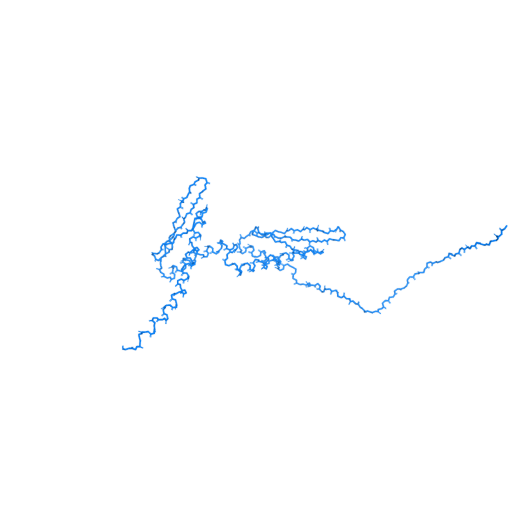 83.06 79 GLU A CA 1
ATOM 628 C C . GLU A 1 79 ? 6.132 3.662 -2.424 1.00 83.06 79 GLU A C 1
ATOM 630 O O . GLU A 1 79 ? 7.324 3.799 -2.154 1.00 83.06 79 GLU A O 1
ATOM 635 N N . THR A 1 80 ? 5.670 2.516 -2.927 1.00 85.88 80 THR A N 1
ATOM 636 C CA . THR A 1 80 ? 6.463 1.306 -3.112 1.00 85.88 80 THR A CA 1
ATOM 637 C C . THR A 1 80 ? 6.878 1.187 -4.571 1.00 85.88 80 THR A C 1
ATOM 639 O O . THR A 1 80 ? 6.046 1.220 -5.482 1.00 85.88 80 THR A O 1
ATOM 642 N N . LYS A 1 81 ? 8.186 1.045 -4.808 1.00 93.06 81 LYS A N 1
ATOM 643 C CA . LYS A 1 81 ? 8.753 0.862 -6.147 1.00 93.06 81 LYS A CA 1
ATOM 644 C C . LYS A 1 81 ? 8.943 -0.622 -6.443 1.00 93.06 81 LYS A C 1
ATOM 646 O O . LYS A 1 81 ? 9.708 -1.307 -5.770 1.00 93.06 81 LYS A O 1
ATOM 651 N N . PHE A 1 82 ? 8.313 -1.080 -7.513 1.00 94.81 82 PHE A N 1
ATOM 652 C CA . PHE A 1 82 ? 8.493 -2.407 -8.082 1.00 94.81 82 PHE A CA 1
ATOM 653 C C . PHE A 1 82 ? 9.319 -2.300 -9.357 1.00 94.81 82 PHE A C 1
ATOM 655 O O . PHE A 1 82 ? 9.108 -1.391 -10.156 1.00 94.81 82 PHE A O 1
ATOM 662 N N . THR A 1 83 ? 10.242 -3.234 -9.562 1.00 95.88 83 THR A N 1
ATOM 663 C CA . THR A 1 83 ? 11.131 -3.254 -10.730 1.00 95.88 83 THR A CA 1
ATOM 664 C C . THR A 1 83 ? 11.078 -4.629 -11.383 1.00 95.88 83 THR A C 1
ATOM 666 O O . THR A 1 83 ? 11.090 -5.645 -10.683 1.00 95.88 83 THR A O 1
ATOM 669 N N . SER A 1 84 ? 11.026 -4.672 -12.717 1.00 94.81 84 SER A N 1
ATOM 670 C CA . SER A 1 84 ? 11.038 -5.922 -13.473 1.00 94.81 84 SER A CA 1
ATOM 671 C C . SER A 1 84 ? 12.335 -6.691 -13.214 1.00 94.81 84 SER A C 1
ATOM 673 O O . SER A 1 84 ? 13.438 -6.127 -13.172 1.00 94.81 84 SER A O 1
ATOM 675 N N . LYS A 1 85 ? 12.206 -8.007 -13.020 1.00 92.25 85 LYS A N 1
ATOM 676 C CA . LYS A 1 85 ? 13.358 -8.881 -12.746 1.00 92.25 85 LYS A CA 1
ATOM 677 C C . LYS A 1 85 ? 14.232 -9.030 -13.986 1.00 92.25 85 LYS A C 1
ATOM 679 O O . LYS A 1 85 ? 15.458 -8.980 -13.896 1.00 92.25 85 LYS A O 1
ATOM 684 N N . PHE A 1 86 ? 13.579 -9.178 -15.132 1.00 92.31 86 PHE A N 1
ATOM 685 C CA . PHE A 1 86 ? 14.213 -9.367 -16.425 1.00 92.31 86 PHE A CA 1
ATOM 686 C C . PHE A 1 86 ? 14.185 -8.079 -17.248 1.00 92.31 86 PHE A C 1
ATOM 688 O O . PHE A 1 86 ? 13.431 -7.141 -16.959 1.00 92.31 86 PHE A O 1
ATOM 695 N N . THR A 1 87 ? 15.030 -8.055 -18.274 1.00 94.56 87 THR A N 1
ATOM 696 C CA . THR A 1 87 ? 15.000 -7.051 -19.334 1.00 94.56 87 THR A CA 1
ATOM 697 C C . THR A 1 87 ? 14.360 -7.642 -20.582 1.00 94.56 87 THR A C 1
ATOM 699 O O . THR A 1 87 ? 14.474 -8.840 -20.844 1.00 94.56 87 THR A O 1
ATOM 702 N N . PHE A 1 88 ? 13.675 -6.799 -21.349 1.00 93.75 88 PHE A N 1
ATOM 703 C CA . PHE A 1 88 ? 12.878 -7.223 -22.497 1.00 93.75 88 PHE A CA 1
ATOM 704 C C . PHE A 1 88 ? 13.244 -6.422 -23.750 1.00 93.75 88 PHE A C 1
ATOM 706 O O . PHE A 1 88 ? 13.580 -5.246 -23.640 1.00 93.75 88 PHE A O 1
ATOM 713 N N . PRO A 1 89 ? 13.151 -7.006 -24.954 1.00 91.62 89 PRO A N 1
ATOM 714 C CA . PRO A 1 89 ? 13.395 -6.271 -26.197 1.00 91.62 89 PRO A CA 1
ATOM 715 C C . PRO A 1 89 ? 12.275 -5.270 -26.535 1.00 91.62 89 PRO A C 1
ATOM 717 O O . PRO A 1 89 ? 12.493 -4.356 -27.321 1.00 91.62 89 PRO A O 1
ATOM 720 N N . ASP A 1 90 ? 11.087 -5.412 -25.932 1.00 92.50 90 ASP A N 1
ATOM 721 C CA . ASP A 1 90 ? 9.936 -4.518 -26.109 1.00 92.50 90 ASP A CA 1
ATOM 722 C C . ASP A 1 90 ? 9.600 -3.790 -24.797 1.00 92.50 90 ASP A C 1
ATOM 724 O O . ASP A 1 90 ? 9.483 -4.399 -23.730 1.00 92.50 90 ASP A O 1
ATOM 728 N N . ARG A 1 91 ? 9.384 -2.473 -24.895 1.00 92.94 91 ARG A N 1
ATOM 729 C CA . ARG A 1 91 ? 8.950 -1.607 -23.790 1.00 92.94 91 ARG A CA 1
ATOM 730 C C . ARG A 1 91 ? 7.631 -2.083 -23.189 1.00 92.94 91 ARG A C 1
ATOM 732 O O . ARG A 1 91 ? 7.493 -2.095 -21.970 1.00 92.94 91 ARG A O 1
ATOM 739 N N . ARG A 1 92 ? 6.679 -2.501 -24.031 1.00 91.44 92 ARG A N 1
ATOM 740 C CA . ARG A 1 92 ? 5.349 -2.944 -23.579 1.00 91.44 92 ARG A CA 1
ATOM 741 C C . ARG A 1 92 ? 5.432 -4.241 -22.779 1.00 91.44 92 ARG A C 1
ATOM 743 O O . ARG A 1 92 ? 4.713 -4.395 -21.797 1.00 91.44 92 ARG A O 1
ATOM 750 N N . ALA A 1 93 ? 6.328 -5.147 -23.174 1.00 91.12 93 ALA A N 1
ATOM 751 C CA . ALA A 1 93 ? 6.575 -6.389 -22.449 1.00 91.12 93 ALA A CA 1
ATOM 752 C C . ALA A 1 93 ? 7.177 -6.122 -21.061 1.00 91.12 93 ALA A C 1
ATOM 754 O O . ALA A 1 93 ? 6.690 -6.672 -20.076 1.00 91.12 93 ALA A O 1
ATOM 755 N N . ALA A 1 94 ? 8.165 -5.222 -20.972 1.00 93.75 94 ALA A N 1
ATOM 756 C CA . ALA A 1 94 ? 8.742 -4.814 -19.690 1.00 93.75 94 ALA A CA 1
ATOM 757 C C . ALA A 1 94 ? 7.697 -4.182 -18.758 1.00 93.75 94 ALA A C 1
ATOM 759 O O . ALA A 1 94 ? 7.656 -4.481 -17.565 1.00 93.75 94 ALA A O 1
ATOM 760 N N . GLU A 1 95 ? 6.831 -3.331 -19.308 1.00 93.69 95 GLU A N 1
ATOM 761 C CA . GLU A 1 95 ? 5.781 -2.657 -18.547 1.00 93.69 95 GLU A CA 1
ATOM 762 C C . GLU A 1 95 ? 4.702 -3.631 -18.041 1.00 93.69 95 GLU A C 1
ATOM 764 O O . GLU A 1 95 ? 4.251 -3.534 -16.901 1.00 93.69 95 GLU A O 1
ATOM 769 N N . GLN A 1 96 ? 4.317 -4.614 -18.857 1.00 92.81 96 GLN A N 1
ATOM 770 C CA . GLN A 1 96 ? 3.372 -5.653 -18.451 1.00 92.81 96 GLN A CA 1
ATOM 771 C C . GLN A 1 96 ? 3.963 -6.569 -17.369 1.00 92.81 96 GLN A C 1
ATOM 773 O O . GLN A 1 96 ? 3.258 -6.917 -16.422 1.00 92.81 96 GLN A O 1
ATOM 778 N N .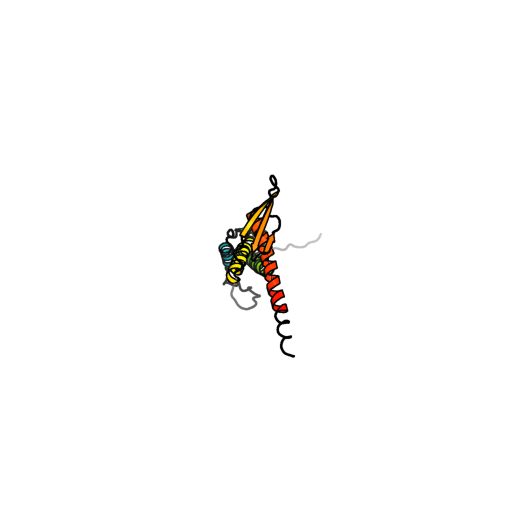 ASP A 1 97 ? 5.240 -6.948 -17.487 1.00 94.12 97 ASP A N 1
ATOM 779 C CA . ASP A 1 97 ? 5.924 -7.778 -16.487 1.00 94.12 97 ASP A CA 1
ATOM 780 C C . ASP A 1 97 ? 5.954 -7.084 -15.124 1.00 94.12 97 ASP A C 1
ATOM 782 O O . ASP A 1 97 ? 5.559 -7.673 -14.114 1.00 94.12 97 ASP A O 1
ATOM 786 N N . VAL A 1 98 ? 6.332 -5.800 -15.093 1.00 96.19 98 VAL A N 1
ATOM 787 C CA . VAL A 1 98 ? 6.350 -5.052 -13.834 1.00 96.19 98 VAL A CA 1
ATOM 788 C C . VAL A 1 98 ? 4.941 -4.827 -13.281 1.00 96.19 98 VAL A C 1
ATOM 790 O O . VAL A 1 98 ? 4.743 -4.940 -12.071 1.00 96.19 98 VAL A O 1
ATOM 793 N N . ALA A 1 99 ? 3.947 -4.580 -14.143 1.00 94.75 99 ALA A N 1
ATOM 794 C CA . ALA A 1 99 ? 2.555 -4.438 -13.725 1.00 94.75 99 ALA A CA 1
ATOM 795 C C . ALA A 1 99 ? 2.030 -5.729 -13.077 1.00 94.75 99 ALA A C 1
ATOM 797 O O . ALA A 1 99 ? 1.425 -5.705 -12.004 1.00 94.75 99 ALA A O 1
ATOM 798 N N . LYS A 1 100 ? 2.315 -6.879 -13.694 1.00 93.88 100 LYS A N 1
ATOM 799 C CA . LYS A 1 100 ? 1.969 -8.192 -13.149 1.00 93.88 100 LYS A CA 1
ATOM 800 C C . LYS A 1 100 ? 2.663 -8.440 -11.813 1.00 93.88 100 LYS A C 1
ATOM 802 O O . LYS A 1 100 ? 2.003 -8.823 -10.849 1.00 93.88 100 LYS A O 1
ATOM 807 N N . LEU A 1 101 ? 3.972 -8.192 -11.737 1.00 94.31 101 LEU A N 1
ATOM 808 C CA . LEU A 1 101 ? 4.756 -8.366 -10.516 1.00 94.31 101 LEU A CA 1
ATOM 809 C C . LEU A 1 101 ? 4.197 -7.521 -9.369 1.00 94.31 101 LEU A C 1
ATOM 811 O O . LEU A 1 101 ? 4.000 -8.046 -8.273 1.00 94.31 101 LEU A O 1
ATOM 815 N N . ALA A 1 102 ? 3.922 -6.240 -9.615 1.00 93.31 102 ALA A N 1
ATOM 816 C CA . ALA A 1 102 ? 3.370 -5.344 -8.607 1.00 93.31 102 ALA A CA 1
ATOM 817 C C . ALA A 1 102 ? 1.980 -5.810 -8.154 1.00 93.31 102 ALA A C 1
ATOM 819 O O . ALA A 1 102 ? 1.753 -5.953 -6.956 1.00 93.31 102 ALA A O 1
ATOM 820 N N . TYR A 1 103 ? 1.079 -6.133 -9.088 1.00 90.94 103 TYR A N 1
ATOM 821 C CA . TYR A 1 103 ? -0.270 -6.593 -8.752 1.00 90.94 103 TYR A CA 1
ATOM 822 C C . TYR A 1 103 ? -0.258 -7.892 -7.942 1.00 90.94 103 TYR A C 1
ATOM 824 O O . TYR A 1 103 ? -0.898 -7.982 -6.898 1.00 90.94 103 TYR A O 1
ATOM 832 N N . GLU A 1 104 ? 0.501 -8.898 -8.382 1.00 90.19 104 GLU A N 1
ATOM 833 C CA . GLU A 1 104 ? 0.608 -10.160 -7.653 1.00 90.19 104 GLU A CA 1
ATOM 834 C C . GLU A 1 104 ? 1.221 -9.977 -6.269 1.00 90.19 104 GLU A C 1
ATOM 836 O O . GLU A 1 104 ? 0.793 -10.649 -5.335 1.00 90.19 104 GLU A O 1
ATOM 841 N N . THR A 1 105 ? 2.219 -9.101 -6.136 1.00 89.12 105 THR A N 1
ATOM 842 C CA . THR A 1 105 ? 2.844 -8.814 -4.840 1.00 89.12 105 THR A CA 1
ATOM 843 C C . THR A 1 105 ? 1.837 -8.146 -3.918 1.00 89.12 105 THR A C 1
ATOM 845 O O . THR A 1 105 ? 1.624 -8.637 -2.821 1.00 89.12 105 THR A O 1
ATOM 848 N N . ILE A 1 106 ? 1.101 -7.143 -4.401 1.00 85.31 106 ILE A N 1
ATOM 849 C CA . ILE A 1 106 ? 0.021 -6.489 -3.654 1.00 85.31 106 ILE A CA 1
ATOM 850 C C . ILE A 1 106 ? -1.055 -7.495 -3.236 1.00 85.31 106 ILE A C 1
ATOM 852 O O . ILE A 1 106 ? -1.494 -7.489 -2.092 1.00 85.31 106 ILE A O 1
ATOM 856 N N . VAL A 1 107 ? -1.510 -8.374 -4.130 1.00 82.38 107 VAL A N 1
ATOM 857 C CA . VAL A 1 107 ? -2.542 -9.373 -3.803 1.00 82.38 107 VAL A CA 1
ATOM 858 C C . VAL A 1 107 ? -2.015 -10.414 -2.814 1.00 82.38 107 VAL A C 1
ATOM 860 O O . VAL A 1 107 ? -2.737 -10.800 -1.894 1.00 82.38 107 VAL A O 1
ATOM 863 N N . LYS A 1 108 ? -0.765 -10.865 -2.977 1.00 78.00 108 LYS A N 1
ATOM 864 C CA . LYS A 1 108 ? -0.106 -11.776 -2.032 1.00 78.00 108 LYS A CA 1
ATOM 865 C C . LYS A 1 108 ? 0.034 -11.114 -0.673 1.00 78.00 108 LYS A C 1
ATOM 867 O O . LYS A 1 108 ? -0.393 -11.721 0.296 1.00 78.00 108 LYS A O 1
ATOM 872 N N . ASP A 1 109 ? 0.515 -9.881 -0.615 1.00 68.69 109 ASP A N 1
ATOM 873 C CA . ASP A 1 109 ? 0.672 -9.101 0.610 1.00 68.69 109 ASP A CA 1
ATOM 874 C C . ASP A 1 109 ? -0.677 -8.839 1.277 1.00 68.69 109 ASP A C 1
ATOM 876 O O . ASP A 1 109 ? -0.811 -9.053 2.471 1.00 68.69 109 ASP A O 1
ATOM 880 N N . ASN A 1 110 ? -1.733 -8.517 0.531 1.00 64.50 110 ASN A N 1
ATOM 881 C CA . ASN A 1 110 ? -3.086 -8.422 1.093 1.00 64.50 110 ASN A CA 1
ATOM 882 C C . ASN A 1 110 ? -3.601 -9.759 1.664 1.00 64.50 110 ASN A C 1
ATOM 884 O O . ASN A 1 110 ? -4.481 -9.765 2.524 1.00 64.50 110 ASN A O 1
ATOM 888 N N . LYS A 1 111 ? -3.082 -10.898 1.188 1.00 56.97 111 LYS A N 1
ATOM 889 C CA . LYS A 1 111 ? -3.471 -12.241 1.641 1.00 56.97 111 LYS A CA 1
ATOM 890 C C . LYS A 1 111 ? -2.588 -12.773 2.775 1.00 56.97 111 LYS A C 1
ATOM 892 O O . LYS A 1 111 ? -3.078 -13.530 3.609 1.00 56.97 111 LYS A O 1
ATOM 897 N N . THR A 1 112 ? -1.304 -12.424 2.798 1.00 48.03 112 THR A N 1
ATOM 898 C CA . THR A 1 112 ? -0.314 -12.866 3.794 1.00 48.03 112 THR A CA 1
ATOM 899 C C . THR A 1 112 ? -0.208 -11.893 4.963 1.00 48.03 112 THR A C 1
ATOM 901 O O . THR A 1 112 ? -0.016 -12.317 6.101 1.00 48.03 112 THR A O 1
ATOM 904 N N . LEU A 1 113 ? -0.377 -10.596 4.709 1.00 45.91 113 LEU A N 1
ATOM 905 C CA . LEU A 1 113 ? -0.422 -9.550 5.715 1.00 45.91 113 LEU A CA 1
ATOM 906 C C . LEU A 1 113 ? -1.877 -9.210 6.019 1.00 45.91 113 LEU A C 1
ATOM 908 O O . LEU A 1 113 ? -2.504 -8.342 5.414 1.00 45.91 113 LEU A O 1
ATOM 912 N N . THR A 1 114 ? -2.334 -9.760 7.132 1.00 45.75 114 THR A N 1
ATOM 913 C CA . THR A 1 114 ? -3.144 -9.049 8.125 1.00 45.75 114 THR A CA 1
ATOM 914 C C . THR A 1 114 ? -2.465 -7.714 8.543 1.00 45.75 114 THR A C 1
ATOM 916 O O . THR A 1 114 ? -2.208 -7.508 9.729 1.00 45.75 114 THR A O 1
ATOM 919 N N . GLY A 1 115 ? -2.092 -6.797 7.625 1.00 46.66 115 GLY A N 1
ATOM 920 C CA . GLY A 1 115 ? -1.310 -5.616 8.029 1.00 46.66 115 GLY A CA 1
ATOM 921 C C . GLY A 1 115 ? -0.581 -4.700 7.027 1.00 46.66 115 GLY A C 1
ATOM 922 O O . GLY A 1 115 ? 0.360 -4.056 7.477 1.00 46.66 115 GLY A O 1
ATOM 923 N N . GLY A 1 116 ? -0.966 -4.539 5.755 1.00 38.12 116 GLY A N 1
ATOM 924 C CA . GLY A 1 116 ? -0.386 -3.490 4.874 1.00 38.12 116 GLY A CA 1
ATOM 925 C C . GLY A 1 116 ? -1.402 -2.920 3.876 1.00 38.12 116 GLY A C 1
ATOM 926 O O . GLY A 1 116 ? -2.499 -3.469 3.803 1.00 38.12 116 GLY A O 1
ATOM 927 N N . PRO A 1 117 ? -1.073 -1.888 3.066 1.00 43.03 117 PRO A N 1
ATOM 928 C CA . PRO A 1 117 ? -1.389 -0.441 3.217 1.00 43.03 117 PRO A CA 1
ATOM 929 C C . PRO A 1 117 ? -2.880 -0.065 3.328 1.00 43.03 117 PRO A C 1
ATOM 931 O O . PRO A 1 117 ? -3.275 1.075 3.553 1.00 43.03 117 PRO A O 1
ATOM 934 N N . HIS A 1 118 ? -3.712 -1.084 3.404 1.00 47.16 118 HIS A N 1
ATOM 935 C CA . HIS A 1 118 ? -4.950 -1.152 4.151 1.00 47.16 118 HIS A CA 1
ATOM 936 C C . HIS A 1 118 ? -4.766 -0.900 5.670 1.00 47.16 118 HIS A C 1
ATOM 938 O O . HIS A 1 118 ? -5.653 -1.212 6.457 1.00 47.16 118 HIS A O 1
ATOM 944 N N . ILE A 1 119 ? -3.648 -0.329 6.145 1.00 47.41 119 ILE A N 1
ATOM 945 C CA . ILE A 1 119 ? -3.473 0.030 7.562 1.00 47.41 119 ILE A CA 1
ATOM 946 C C . ILE A 1 119 ? -4.531 1.072 7.948 1.00 47.41 119 ILE A C 1
ATOM 948 O O . ILE A 1 119 ? -5.138 0.921 9.004 1.00 47.41 119 ILE A O 1
ATOM 952 N N . TYR A 1 120 ? -4.823 2.039 7.060 1.00 48.00 120 TYR A N 1
ATOM 953 C CA . TYR A 1 120 ? -5.864 3.066 7.234 1.00 48.00 120 TYR A CA 1
ATOM 954 C C . TYR A 1 120 ? -7.281 2.610 6.839 1.00 48.00 120 TYR A C 1
ATOM 956 O O . TYR A 1 120 ? -8.256 3.065 7.444 1.00 48.00 120 TYR A O 1
ATOM 964 N N . GLN A 1 121 ? -7.425 1.685 5.884 1.00 48.16 121 GLN A N 1
ATOM 965 C CA . GLN A 1 121 ? -8.736 1.132 5.511 1.00 48.16 121 GLN A CA 1
ATOM 966 C C . GLN A 1 121 ? -9.231 0.106 6.540 1.00 48.16 121 GLN A C 1
ATOM 968 O O . GLN A 1 121 ? -10.349 0.269 7.025 1.00 48.16 121 GLN A O 1
ATOM 973 N N . ASN A 1 122 ? -8.374 -0.806 7.039 1.00 55.03 122 ASN A N 1
ATOM 974 C CA . ASN A 1 122 ? -8.674 -1.662 8.208 1.00 55.03 122 ASN A CA 1
ATOM 975 C C . ASN A 1 122 ? -9.044 -0.821 9.425 1.00 55.03 122 ASN A C 1
ATOM 977 O O . ASN A 1 122 ? -9.746 -1.287 10.302 1.00 55.03 122 ASN A O 1
ATOM 981 N N . LEU A 1 123 ? -8.581 0.421 9.498 1.00 54.38 123 LEU A N 1
ATOM 982 C CA . LEU A 1 123 ? -8.789 1.328 10.619 1.00 54.38 123 LEU A CA 1
ATOM 983 C C . LEU A 1 123 ? -10.174 1.968 10.648 1.00 54.38 123 LEU A C 1
ATOM 985 O O . LEU A 1 123 ? -10.767 2.076 11.724 1.00 54.38 123 LEU A O 1
ATOM 989 N N . ARG A 1 124 ? -10.699 2.366 9.477 1.00 57.00 124 ARG A N 1
ATOM 990 C CA . ARG A 1 124 ? -12.126 2.694 9.343 1.00 57.00 124 ARG A CA 1
ATOM 991 C C . ARG A 1 124 ? -12.963 1.466 9.667 1.00 57.00 124 ARG A C 1
ATOM 993 O O . ARG A 1 124 ? -13.948 1.603 10.387 1.00 57.00 124 ARG A O 1
ATOM 1000 N N . PHE A 1 125 ? -12.517 0.286 9.235 1.00 69.50 125 PHE A N 1
ATOM 1001 C CA . PHE A 1 125 ? -13.161 -0.959 9.623 1.00 69.50 125 PHE A CA 1
ATOM 1002 C C . PHE A 1 125 ? -13.084 -1.203 11.133 1.00 69.50 125 PHE A C 1
ATOM 1004 O O . PHE A 1 125 ? -14.122 -1.461 11.696 1.00 69.50 125 PHE A O 1
ATOM 1011 N N . CYS A 1 126 ? -11.969 -1.030 11.851 1.00 73.50 126 CYS A N 1
ATOM 1012 C CA . CYS A 1 126 ? -11.912 -1.301 13.298 1.00 73.50 126 CYS A CA 1
ATOM 1013 C C . CYS A 1 126 ? -12.910 -0.451 14.093 1.00 73.50 126 CYS A C 1
ATOM 1015 O O . CYS A 1 126 ? -13.640 -0.977 14.930 1.00 73.50 126 CYS A O 1
ATOM 1017 N N . LYS A 1 127 ? -12.977 0.862 13.827 1.00 79.44 127 LYS A N 1
ATOM 1018 C CA . LYS A 1 127 ? -13.969 1.729 14.482 1.00 79.44 127 LYS A CA 1
ATOM 1019 C C . LYS A 1 127 ? -15.401 1.345 14.093 1.00 79.44 127 LYS A C 1
ATOM 1021 O O . LYS A 1 127 ? -16.263 1.290 14.965 1.00 79.44 127 LYS A O 1
ATOM 1026 N N . LEU A 1 128 ? -15.647 1.049 12.814 1.00 82.75 128 LEU A N 1
ATOM 1027 C CA . LEU A 1 128 ? -16.964 0.637 12.320 1.00 82.75 128 LEU A CA 1
ATOM 1028 C C . LEU A 1 128 ? -17.389 -0.734 12.864 1.00 82.75 128 LEU A C 1
ATOM 1030 O O . LEU A 1 128 ? -18.527 -0.885 13.274 1.00 82.75 128 LEU A O 1
ATOM 1034 N N . ILE A 1 129 ? -16.474 -1.696 12.940 1.00 79.81 129 ILE A N 1
ATOM 1035 C CA . ILE A 1 129 ? -16.660 -3.035 13.506 1.00 79.81 129 ILE A CA 1
ATOM 1036 C C . ILE A 1 129 ? -16.995 -2.911 14.989 1.00 79.81 129 ILE A C 1
ATOM 1038 O O . ILE A 1 129 ? -17.937 -3.545 15.448 1.00 79.81 129 ILE A O 1
ATOM 1042 N N . LEU A 1 130 ? -16.269 -2.078 15.745 1.00 81.88 130 LEU A N 1
ATOM 1043 C CA . LEU A 1 130 ? -16.580 -1.821 17.154 1.00 81.88 130 LEU A CA 1
ATOM 1044 C C . LEU A 1 130 ? -17.956 -1.166 17.319 1.00 81.88 130 LEU A C 1
ATOM 1046 O O . LEU A 1 130 ? -18.698 -1.546 18.219 1.00 81.88 130 LEU A O 1
ATOM 1050 N N . TYR A 1 131 ? -18.313 -0.223 16.446 1.00 85.88 131 TYR A N 1
ATOM 1051 C CA . TYR A 1 131 ? -19.631 0.414 16.435 1.00 85.88 131 TYR A CA 1
ATOM 1052 C C . TYR A 1 131 ? -20.759 -0.572 16.076 1.00 85.88 131 TYR A C 1
ATOM 1054 O O . TYR A 1 131 ? -21.778 -0.641 16.761 1.00 85.88 131 TYR A O 1
ATOM 1062 N N . GLU A 1 132 ? -20.580 -1.381 15.036 1.00 83.56 132 GLU A N 1
ATOM 1063 C CA . GLU A 1 132 ? -21.534 -2.406 14.609 1.00 83.56 132 GLU A CA 1
ATOM 1064 C C . GLU A 1 132 ? -21.697 -3.486 15.684 1.00 83.56 132 GLU A C 1
ATOM 1066 O O . GLU A 1 132 ? -22.806 -3.901 16.011 1.00 83.56 132 GLU A O 1
ATOM 1071 N N . TYR A 1 133 ? -20.593 -3.901 16.303 1.00 81.81 133 TYR A N 1
ATOM 1072 C CA . TYR A 1 133 ? -20.614 -4.810 17.438 1.00 81.81 133 TYR A CA 1
ATOM 1073 C C . TYR A 1 133 ? -21.385 -4.203 18.613 1.00 81.81 133 TYR A C 1
ATOM 1075 O O . TYR A 1 133 ? -22.277 -4.854 19.153 1.00 81.81 133 TYR A O 1
ATOM 1083 N N . ALA A 1 134 ? -21.095 -2.952 18.983 1.00 84.56 134 ALA A N 1
ATOM 1084 C CA . ALA A 1 134 ? -21.765 -2.241 20.069 1.00 84.56 134 ALA A CA 1
ATOM 1085 C C . ALA A 1 134 ? -23.281 -2.132 19.858 1.00 84.56 134 ALA A C 1
ATOM 1087 O O . ALA A 1 134 ? -24.057 -2.370 20.783 1.00 84.56 134 ALA A O 1
ATOM 1088 N N . THR A 1 135 ? -23.695 -1.807 18.633 1.00 84.12 135 THR A N 1
ATOM 1089 C CA . THR A 1 135 ? -25.107 -1.673 18.254 1.00 84.12 135 THR A CA 1
ATOM 1090 C C . THR A 1 135 ? -25.825 -3.022 18.230 1.00 84.12 135 THR A C 1
ATOM 1092 O O . THR A 1 135 ? -26.912 -3.127 18.790 1.00 84.12 135 THR A O 1
ATOM 1095 N N . LYS A 1 136 ? -25.209 -4.081 17.684 1.00 82.62 136 LYS A N 1
ATOM 1096 C CA . LYS A 1 136 ? -25.786 -5.440 17.670 1.00 82.62 136 LYS A CA 1
ATOM 1097 C C . LYS A 1 136 ? -25.877 -6.083 19.056 1.00 82.62 136 LYS A C 1
ATOM 1099 O O . LYS A 1 136 ? -26.756 -6.905 19.286 1.00 82.62 136 LYS A O 1
ATOM 1104 N N . THR A 1 137 ? -24.963 -5.742 19.964 1.00 79.75 137 THR A N 1
ATOM 1105 C CA . THR A 1 137 ? -24.888 -6.332 21.316 1.00 79.75 137 THR A CA 1
ATOM 1106 C C . THR A 1 137 ? -25.508 -5.460 22.408 1.00 79.75 137 THR A C 1
ATOM 1108 O O . THR A 1 137 ? -25.570 -5.889 23.558 1.00 79.75 137 THR A O 1
ATOM 1111 N N . GLY A 1 138 ? -25.974 -4.251 22.073 1.00 80.19 138 GLY A N 1
ATOM 1112 C CA . GLY A 1 138 ? -26.572 -3.314 23.028 1.00 8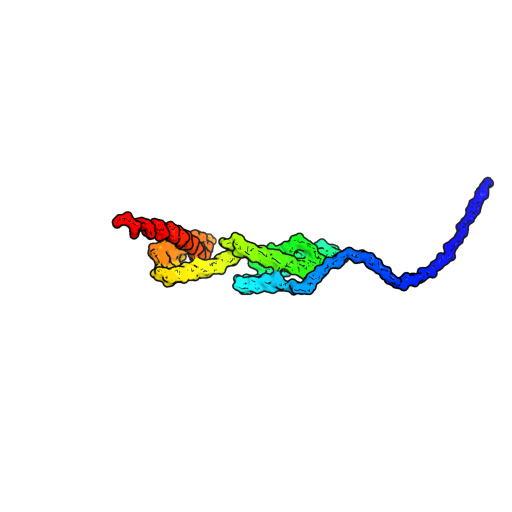0.19 138 GLY A CA 1
ATOM 1113 C C . GLY A 1 138 ? -25.586 -2.741 24.055 1.00 80.19 138 GLY A C 1
ATOM 1114 O O . GLY A 1 138 ? -26.004 -2.302 25.120 1.00 80.19 138 GLY A O 1
ATOM 1115 N N . LEU A 1 139 ? -24.279 -2.738 23.763 1.00 79.19 139 LEU A N 1
ATOM 1116 C CA . LEU A 1 139 ? -23.221 -2.344 24.710 1.00 79.19 139 LEU A CA 1
ATOM 1117 C C . LEU A 1 139 ? -22.965 -0.826 24.805 1.00 79.19 139 LEU A C 1
ATOM 1119 O O . LEU A 1 139 ? -22.041 -0.414 25.510 1.00 79.19 139 LEU A O 1
ATOM 1123 N N . GLY A 1 140 ? -23.773 -0.009 24.122 1.00 79.44 140 GLY A N 1
ATOM 1124 C CA . GLY A 1 140 ? -23.582 1.441 24.019 1.00 79.44 140 GLY A CA 1
ATOM 1125 C C . GLY A 1 140 ? -22.456 1.812 23.048 1.00 79.44 140 GLY A C 1
ATOM 1126 O O . GLY A 1 140 ? -21.474 1.084 22.907 1.00 79.44 140 GLY A O 1
ATOM 1127 N N . VAL A 1 141 ? -22.610 2.928 22.331 1.00 83.19 141 VAL A N 1
ATOM 1128 C CA . VAL A 1 141 ? -21.623 3.365 21.329 1.00 83.19 141 VAL A CA 1
ATOM 1129 C C . VAL A 1 141 ? -20.266 3.673 21.983 1.00 83.19 141 VAL A C 1
ATOM 1131 O O . VAL A 1 141 ? -20.243 4.238 23.076 1.00 83.19 141 VAL A O 1
ATOM 1134 N N . PRO A 1 142 ? -19.134 3.312 21.349 1.00 84.38 142 PRO A N 1
ATOM 1135 C CA . PRO A 1 142 ? -17.816 3.530 21.935 1.00 84.38 142 PRO A CA 1
ATOM 1136 C C . PRO A 1 142 ? -17.485 5.025 22.026 1.00 84.38 142 PRO A C 1
ATOM 1138 O O . PRO A 1 142 ? -17.466 5.728 21.014 1.00 84.38 142 PRO A O 1
ATOM 1141 N N . GLU A 1 143 ? -17.184 5.498 23.234 1.00 88.25 143 GLU A N 1
ATOM 1142 C CA . GLU A 1 143 ? -16.812 6.893 23.498 1.00 88.25 143 GLU A CA 1
ATOM 1143 C C . GLU A 1 143 ? -15.288 7.041 23.527 1.00 88.25 143 GLU A C 1
ATOM 1145 O O . GLU A 1 143 ? -14.640 6.507 24.424 1.00 88.25 143 GLU A O 1
ATOM 1150 N N . TYR A 1 144 ? -14.713 7.744 22.544 1.00 87.12 144 TYR A N 1
ATOM 1151 C CA . TYR A 1 144 ? -13.265 7.942 22.419 1.00 87.12 144 TYR A CA 1
ATOM 1152 C C . TYR A 1 144 ? -12.803 9.222 23.120 1.00 87.12 144 TYR A C 1
ATOM 1154 O O . TYR A 1 144 ? -13.321 10.306 22.862 1.00 87.12 144 TYR A O 1
ATOM 1162 N N . ASN A 1 145 ? -11.756 9.107 23.932 1.00 89.31 145 ASN A N 1
ATOM 1163 C CA . ASN A 1 145 ? -11.052 10.216 24.559 1.00 89.31 145 ASN A CA 1
ATOM 1164 C C . ASN A 1 145 ? -9.567 10.159 24.187 1.00 89.31 145 ASN A C 1
ATOM 1166 O O . ASN A 1 145 ? -8.920 9.122 24.348 1.00 89.31 145 ASN A O 1
ATOM 1170 N N . THR A 1 146 ? -9.026 11.277 23.707 1.00 90.69 146 THR A N 1
ATOM 1171 C CA . THR A 1 146 ? -7.630 11.385 23.281 1.00 90.69 146 THR A CA 1
ATOM 1172 C C . THR A 1 146 ? -6.917 12.473 24.070 1.00 90.69 146 THR A C 1
ATOM 1174 O O . THR A 1 146 ? -7.255 13.654 23.965 1.00 90.69 146 THR A O 1
ATOM 1177 N N . THR A 1 147 ? -5.886 12.079 24.809 1.00 88.94 147 THR A N 1
ATOM 1178 C CA . THR A 1 147 ? -5.064 12.959 25.637 1.00 88.94 147 THR A CA 1
ATOM 1179 C C . THR A 1 147 ? -3.701 13.206 24.993 1.00 88.94 147 THR A C 1
ATOM 1181 O O . THR A 1 147 ? -3.169 12.375 24.252 1.00 88.94 147 THR A O 1
ATOM 1184 N N . LEU A 1 148 ? -3.138 14.388 25.249 1.00 89.88 148 LEU A N 1
ATOM 1185 C CA . LEU A 1 148 ? -1.747 14.698 24.926 1.00 89.88 148 LEU A CA 1
ATOM 1186 C C . LEU A 1 148 ? -0.873 14.114 26.042 1.00 89.88 148 LEU A C 1
ATOM 1188 O O . LEU A 1 148 ? -0.999 14.536 27.188 1.00 89.88 148 LEU A O 1
ATOM 1192 N N . ALA A 1 149 ? -0.037 13.134 25.711 1.00 81.56 149 ALA A N 1
ATOM 1193 C CA . ALA A 1 149 ? 0.861 12.481 26.660 1.00 81.56 149 ALA A CA 1
ATOM 1194 C C . ALA A 1 149 ? 2.194 13.230 26.791 1.00 81.56 149 ALA A C 1
ATOM 1196 O O . ALA A 1 149 ? 2.707 13.385 27.894 1.00 81.56 149 ALA A O 1
ATOM 1197 N N . GLU A 1 150 ? 2.722 13.741 25.677 1.00 82.94 150 GLU A N 1
ATOM 1198 C CA . GLU A 1 150 ? 3.971 14.507 25.631 1.00 82.94 150 GLU A CA 1
ATOM 1199 C C . GLU A 1 150 ? 3.787 15.768 24.779 1.00 82.94 150 GLU A C 1
ATOM 1201 O O . GLU A 1 150 ? 3.076 15.743 23.773 1.00 82.94 150 GLU A O 1
ATOM 1206 N N . GLY A 1 151 ? 4.394 16.881 25.204 1.00 78.50 151 GLY A N 1
ATOM 1207 C CA . GLY A 1 151 ? 4.277 18.196 24.566 1.00 78.50 151 GLY A CA 1
ATOM 1208 C C . GLY A 1 151 ? 5.335 18.482 23.485 1.00 78.50 151 GLY A C 1
ATOM 1209 O O . GLY A 1 151 ? 6.157 17.629 23.153 1.00 78.50 151 GLY A O 1
ATOM 1210 N N . PRO A 1 152 ? 5.341 19.694 22.900 1.00 74.25 152 PRO A N 1
ATOM 1211 C CA . PRO A 1 152 ? 6.351 20.104 21.916 1.00 74.25 152 PRO A CA 1
ATOM 1212 C C . PRO A 1 152 ? 7.784 20.010 22.482 1.00 74.25 152 PRO A C 1
ATOM 1214 O O . PRO A 1 152 ? 7.967 20.272 23.670 1.00 74.25 152 PRO A O 1
ATOM 1217 N N . PRO A 1 153 ? 8.815 19.680 21.669 1.00 80.06 153 PRO A N 1
ATOM 1218 C CA . PRO A 1 153 ? 8.840 19.633 20.199 1.00 80.06 153 PRO A CA 1
ATOM 1219 C C . PRO A 1 153 ? 8.398 18.298 19.570 1.00 80.06 153 PRO A C 1
ATOM 1221 O O . PRO A 1 153 ? 8.359 18.197 18.346 1.00 80.06 153 PRO A O 1
ATOM 1224 N N . ARG A 1 154 ? 8.066 17.272 20.366 1.00 77.19 154 ARG A N 1
ATOM 1225 C CA . ARG A 1 154 ? 7.620 15.957 19.872 1.00 77.19 154 ARG A CA 1
ATOM 1226 C C . ARG A 1 154 ? 6.288 15.580 20.522 1.00 77.19 154 ARG A C 1
ATOM 1228 O O . ARG A 1 154 ? 6.289 14.855 21.507 1.00 77.19 154 ARG A O 1
ATOM 1235 N N . PRO A 1 155 ? 5.153 16.073 19.998 1.00 82.38 155 PRO A N 1
ATOM 1236 C CA . PRO A 1 155 ? 3.862 15.770 20.586 1.00 82.38 155 PRO A CA 1
ATOM 1237 C C . PRO A 1 155 ? 3.514 14.292 20.400 1.00 82.38 155 PRO A C 1
ATOM 1239 O O . PRO A 1 155 ? 3.579 13.766 19.286 1.00 82.38 155 PRO A O 1
ATOM 1242 N N . VAL A 1 156 ? 3.106 13.636 21.483 1.00 88.56 156 VAL A N 1
ATOM 1243 C CA . VAL A 1 156 ? 2.655 12.241 21.454 1.00 88.56 156 VAL A CA 1
ATOM 1244 C C . VAL A 1 156 ? 1.308 12.141 22.165 1.00 88.56 156 VAL A C 1
ATOM 1246 O O . VAL A 1 156 ? 1.057 12.816 23.162 1.00 88.56 156 VAL A O 1
ATOM 1249 N N . PHE A 1 157 ? 0.402 11.342 21.615 1.00 90.31 157 PHE A N 1
ATOM 1250 C CA . PHE A 1 157 ? -1.004 11.267 21.997 1.00 90.31 157 PHE A CA 1
ATOM 1251 C C . PHE A 1 157 ? -1.361 9.849 22.421 1.00 90.31 157 PHE A C 1
ATOM 1253 O O . PHE A 1 157 ? -0.911 8.886 21.807 1.00 90.31 157 PHE A O 1
ATOM 1260 N N . ILE A 1 158 ? -2.221 9.706 23.423 1.00 90.19 158 ILE A N 1
ATOM 1261 C CA . ILE A 1 158 ? -2.793 8.417 23.821 1.00 90.19 158 ILE A CA 1
ATOM 1262 C C . ILE A 1 158 ? -4.301 8.526 23.678 1.00 90.19 158 ILE A C 1
ATOM 1264 O O . ILE A 1 158 ? -4.895 9.541 24.030 1.00 90.19 158 ILE A O 1
ATOM 1268 N N . SER A 1 159 ? -4.926 7.482 23.143 1.00 92.00 159 SER A N 1
ATOM 1269 C CA . SER A 1 159 ? -6.377 7.417 23.036 1.00 92.00 159 SER A CA 1
ATOM 1270 C C . SER A 1 159 ? -6.915 6.236 23.820 1.00 92.00 159 SER A C 1
ATOM 1272 O O . SER A 1 159 ? -6.297 5.171 23.887 1.00 92.00 159 SER A O 1
ATOM 1274 N N . SER A 1 160 ? -8.083 6.437 24.409 1.00 91.06 160 SER A N 1
ATOM 1275 C CA . SER A 1 160 ? -8.835 5.435 25.142 1.00 91.06 160 SER A CA 1
ATOM 1276 C C . SER A 1 160 ? -10.301 5.482 24.732 1.00 91.06 160 SER A C 1
ATOM 1278 O O . SER A 1 160 ? -10.779 6.519 24.283 1.00 91.06 160 SER A O 1
ATOM 1280 N N . PHE A 1 161 ? -11.021 4.371 24.861 1.00 90.12 161 PHE A N 1
ATOM 1281 C CA . PHE A 1 161 ? -12.473 4.382 24.735 1.00 90.12 161 PHE A CA 1
ATOM 1282 C C . PHE A 1 161 ? -13.136 3.387 25.676 1.00 90.12 161 PHE A C 1
ATOM 1284 O O . PHE A 1 161 ? -12.518 2.403 26.087 1.00 90.12 161 PHE A O 1
ATOM 1291 N N . VAL A 1 162 ? -14.403 3.628 25.999 1.00 87.00 162 VAL A N 1
ATOM 1292 C CA . VAL A 1 162 ? -15.210 2.724 26.827 1.00 87.00 162 VAL A CA 1
ATOM 1293 C C . VAL A 1 162 ? -16.253 2.027 25.960 1.00 87.00 162 VAL A C 1
ATOM 1295 O O . VAL A 1 162 ? -16.939 2.671 25.174 1.00 87.00 162 VAL A O 1
ATOM 1298 N N . LEU A 1 163 ? -16.364 0.704 26.092 1.00 85.31 163 LEU A N 1
ATOM 1299 C CA . LEU A 1 163 ? -17.361 -0.118 25.402 1.00 85.31 163 LEU A CA 1
ATOM 1300 C C . LEU A 1 163 ? -17.883 -1.197 26.354 1.00 85.31 163 LEU A C 1
ATOM 1302 O O . LEU A 1 163 ? -17.103 -2.002 26.867 1.00 85.31 163 LEU A O 1
ATOM 1306 N N . GLY A 1 164 ? -19.196 -1.223 26.603 1.00 79.19 164 GLY A N 1
ATOM 1307 C CA . GLY A 1 164 ? -19.804 -2.226 27.482 1.00 79.19 164 GLY A CA 1
ATOM 1308 C C . GLY A 1 164 ? -19.255 -2.214 28.913 1.00 79.19 164 GLY A C 1
ATOM 1309 O O . GLY A 1 164 ? -18.995 -3.277 29.477 1.00 79.19 164 GLY A O 1
ATOM 1310 N N . GLY A 1 165 ? -18.976 -1.024 29.458 1.00 78.44 165 GLY A N 1
ATOM 1311 C CA . GLY A 1 165 ? -18.388 -0.844 30.792 1.00 78.44 165 GLY A CA 1
ATOM 1312 C C . GLY A 1 165 ? -16.904 -1.216 30.904 1.00 78.44 165 GLY A C 1
ATOM 1313 O O . GLY A 1 165 ? -16.359 -1.226 32.005 1.00 78.44 165 GLY A O 1
ATOM 1314 N N . LYS A 1 166 ? -16.231 -1.530 29.789 1.00 83.44 166 LYS A N 1
ATOM 1315 C CA . LYS A 1 166 ? -14.791 -1.817 29.752 1.00 83.44 166 LYS A CA 1
ATOM 1316 C C . LYS A 1 166 ? -14.039 -0.681 29.088 1.00 83.44 166 LYS A C 1
ATOM 1318 O O . LYS A 1 166 ? -14.371 -0.296 27.970 1.00 83.44 166 LYS A O 1
ATOM 1323 N N . SER A 1 167 ? -12.990 -0.212 29.750 1.00 86.31 167 SER A N 1
ATOM 1324 C CA . SER A 1 167 ? -12.087 0.801 29.212 1.00 86.31 167 SER A CA 1
ATOM 1325 C C . SER A 1 167 ? -10.937 0.147 28.449 1.00 86.31 167 SER A C 1
ATOM 1327 O O . SER A 1 167 ? -10.260 -0.752 28.953 1.00 86.31 167 SER A O 1
ATOM 1329 N N . TYR A 1 168 ? -10.697 0.622 27.235 1.00 86.88 168 TYR A N 1
ATOM 1330 C CA . TYR A 1 168 ? -9.601 0.218 26.366 1.00 86.88 168 TYR A CA 1
ATOM 1331 C C . TYR A 1 168 ? -8.663 1.405 26.204 1.00 86.88 168 TYR A C 1
ATOM 1333 O O . TYR A 1 168 ? -9.116 2.491 25.868 1.00 86.88 168 TYR A O 1
ATOM 1341 N N . SER A 1 169 ? -7.366 1.203 26.428 1.00 89.12 169 SER A N 1
ATOM 1342 C CA . SER A 1 169 ? -6.335 2.224 26.218 1.00 89.12 169 SER A CA 1
ATOM 1343 C C . SER A 1 169 ? -5.341 1.747 25.164 1.00 89.12 169 SER A C 1
ATOM 1345 O O . SER A 1 169 ? -4.956 0.573 25.155 1.00 89.12 169 SER A O 1
ATOM 1347 N N . GLY A 1 170 ? -5.003 2.634 24.231 1.00 84.94 170 GLY A N 1
ATOM 1348 C CA . GLY A 1 170 ? -4.110 2.366 23.112 1.00 84.94 170 GLY A CA 1
ATOM 1349 C C . GLY A 1 170 ? -2.655 2.685 23.412 1.00 84.94 170 GLY A C 1
ATOM 1350 O O . GLY A 1 170 ? -2.308 3.254 24.443 1.00 84.94 170 GLY A O 1
ATOM 1351 N N . GLN A 1 171 ? -1.799 2.320 22.463 1.00 86.06 171 GLN A N 1
ATOM 1352 C CA . GLN A 1 171 ? -0.408 2.758 22.462 1.00 86.06 171 GLN A CA 1
ATOM 1353 C C . GLN A 1 171 ? -0.304 4.245 22.093 1.00 86.06 171 GLN A C 1
ATOM 1355 O O . GLN A 1 171 ? -1.250 4.842 21.572 1.00 86.06 171 GLN A O 1
ATOM 1360 N N . VAL A 1 172 ? 0.863 4.826 22.367 1.00 86.50 172 VAL A N 1
ATOM 1361 C CA . VAL A 1 172 ? 1.170 6.227 22.070 1.00 86.50 172 VAL A CA 1
ATOM 1362 C C . VAL A 1 172 ? 1.298 6.415 20.552 1.00 86.50 172 VAL A C 1
ATOM 1364 O O . VAL A 1 172 ? 2.028 5.677 19.894 1.00 86.50 172 VAL A O 1
ATOM 1367 N N . GLY A 1 173 ? 0.580 7.388 19.995 1.00 83.00 173 GLY A N 1
ATOM 1368 C CA . GLY A 1 173 ? 0.611 7.766 18.582 1.00 83.00 173 GLY A CA 1
ATOM 1369 C C . GLY A 1 173 ? 1.173 9.172 18.388 1.00 83.00 173 GLY A C 1
ATOM 1370 O O . GLY A 1 173 ? 1.037 10.035 19.249 1.00 83.00 173 GLY A O 1
ATOM 1371 N N . ARG A 1 174 ? 1.771 9.450 17.231 1.00 81.75 174 ARG A N 1
ATOM 1372 C CA . ARG A 1 174 ? 2.353 10.766 16.900 1.00 81.75 174 ARG A CA 1
ATOM 1373 C C . ARG A 1 174 ? 1.290 11.800 16.519 1.00 81.75 174 ARG A C 1
ATOM 1375 O O . ARG A 1 174 ? 1.585 12.976 16.334 1.00 81.75 174 ARG A O 1
ATOM 1382 N N . SER A 1 175 ? 0.035 11.372 16.397 1.00 84.38 175 SER A N 1
ATOM 1383 C CA . SER A 1 175 ? -1.122 12.234 16.167 1.00 84.38 175 SER A CA 1
ATOM 1384 C C . SER A 1 175 ? -2.354 11.717 16.911 1.00 84.38 175 SER A C 1
ATOM 1386 O O . SER A 1 175 ? -2.457 10.526 17.209 1.00 84.38 175 SER A O 1
ATOM 1388 N N . LYS A 1 176 ? -3.340 12.595 17.150 1.00 85.56 176 LYS A N 1
ATOM 1389 C CA . LYS A 1 176 ? -4.639 12.194 17.725 1.00 85.56 176 LYS A CA 1
ATOM 1390 C C . LYS A 1 176 ? -5.317 11.093 16.906 1.00 85.56 176 LYS A C 1
ATOM 1392 O O . LYS A 1 176 ? -5.834 10.133 17.467 1.00 85.56 176 LYS A O 1
ATOM 1397 N N . LYS A 1 177 ? -5.269 11.222 15.572 1.00 83.25 177 LYS A N 1
ATOM 1398 C CA . LYS A 1 177 ? -5.829 10.228 14.650 1.00 83.25 177 LYS A CA 1
ATOM 1399 C C . LYS A 1 177 ? -5.136 8.882 14.833 1.00 83.25 177 LYS A C 1
ATOM 1401 O O . LYS A 1 177 ? -5.820 7.894 15.038 1.00 83.25 177 LYS A O 1
ATOM 1406 N N . GLU A 1 178 ? -3.809 8.846 14.833 1.00 81.56 178 GLU A N 1
ATOM 1407 C CA . GLU A 1 178 ? -3.041 7.609 15.023 1.00 81.56 178 GLU A CA 1
ATOM 1408 C C . GLU A 1 178 ? -3.313 6.950 16.386 1.00 81.56 178 GLU A C 1
ATOM 1410 O O . GLU A 1 178 ? -3.524 5.742 16.459 1.00 81.56 178 GLU A O 1
ATOM 1415 N N . ALA A 1 179 ? -3.400 7.735 17.462 1.00 87.38 179 ALA A N 1
ATOM 1416 C CA . ALA A 1 179 ? -3.693 7.213 18.795 1.00 87.38 179 ALA A CA 1
ATOM 1417 C C . ALA A 1 179 ? -5.069 6.516 18.860 1.00 87.38 179 ALA A C 1
ATOM 1419 O O . ALA A 1 179 ? -5.180 5.387 19.345 1.00 87.38 179 ALA A O 1
ATOM 1420 N N . GLU A 1 180 ? -6.117 7.144 18.312 1.00 87.44 180 GLU A N 1
ATOM 1421 C CA . GLU A 1 180 ? -7.470 6.561 18.234 1.00 87.44 180 GLU A CA 1
ATOM 1422 C C . GLU A 1 180 ? -7.515 5.269 17.416 1.00 87.44 180 GLU A C 1
ATOM 1424 O O . GLU A 1 180 ? -8.308 4.356 17.660 1.00 87.44 180 GLU A O 1
ATOM 1429 N N . GLN A 1 181 ? -6.664 5.198 16.407 1.00 82.62 181 GLN A N 1
ATOM 1430 C CA . GLN A 1 181 ? -6.576 4.057 15.524 1.00 82.62 181 GLN A CA 1
ATOM 1431 C C . GLN A 1 181 ? -5.890 2.863 16.198 1.00 82.62 181 GLN A C 1
ATOM 1433 O O . GLN A 1 181 ? -6.358 1.726 16.077 1.00 82.62 181 GLN A O 1
ATOM 1438 N N . LEU A 1 182 ? -4.817 3.120 16.951 1.00 83.94 182 LEU A N 1
ATOM 1439 C CA . LEU A 1 182 ? -4.096 2.103 17.714 1.00 83.94 182 LEU A CA 1
ATOM 1440 C C . LEU A 1 182 ? -4.990 1.467 18.785 1.00 83.94 182 LEU A C 1
ATOM 1442 O O . LEU A 1 182 ? -5.013 0.239 18.912 1.00 83.94 182 LEU A O 1
ATOM 1446 N N . VAL A 1 183 ? -5.782 2.271 19.506 1.00 89.25 183 VAL A N 1
ATOM 1447 C CA . VAL A 1 183 ? -6.712 1.738 20.514 1.00 89.25 183 VAL A CA 1
ATOM 1448 C C . VAL A 1 183 ? -7.834 0.904 19.886 1.00 89.25 183 VAL A C 1
ATOM 1450 O O . VAL A 1 183 ? -8.133 -0.185 20.379 1.00 89.25 183 VAL A O 1
ATOM 1453 N N . ALA A 1 184 ? -8.413 1.345 18.762 1.00 86.06 184 ALA A N 1
ATOM 1454 C CA . ALA A 1 184 ? -9.479 0.611 18.073 1.00 86.06 184 ALA A CA 1
ATOM 1455 C C . ALA A 1 184 ? -9.008 -0.769 17.581 1.00 86.06 184 ALA A C 1
ATOM 1457 O O . ALA A 1 184 ? -9.732 -1.760 17.704 1.00 86.06 184 ALA A O 1
ATOM 1458 N N . ARG A 1 185 ? -7.772 -0.861 17.072 1.00 81.12 185 ARG A N 1
ATOM 1459 C CA . ARG A 1 185 ? -7.171 -2.135 16.653 1.00 81.12 185 ARG A CA 1
ATOM 1460 C C . ARG A 1 185 ? -6.958 -3.081 17.831 1.00 81.12 185 ARG A C 1
ATOM 1462 O O . ARG A 1 185 ? -7.371 -4.236 17.770 1.00 81.12 185 ARG A O 1
ATOM 1469 N N . LEU A 1 186 ? -6.347 -2.586 18.908 1.00 83.12 186 LEU A N 1
ATOM 1470 C CA . LEU A 1 186 ? -6.093 -3.381 20.110 1.00 83.12 186 LEU A CA 1
ATOM 1471 C C . LEU A 1 186 ? -7.391 -3.966 20.671 1.00 83.12 186 LEU A C 1
ATOM 1473 O O . LEU A 1 186 ? -7.446 -5.140 21.038 1.00 83.12 186 LEU A O 1
ATOM 1477 N N . ALA A 1 187 ? -8.444 -3.156 20.714 1.00 81.69 187 ALA A N 1
ATOM 1478 C CA . ALA A 1 187 ? -9.731 -3.587 21.224 1.00 81.69 187 ALA A CA 1
ATOM 1479 C C . ALA A 1 187 ? -10.454 -4.566 20.294 1.00 81.69 187 ALA A C 1
ATOM 1481 O O . ALA A 1 187 ? -11.067 -5.506 20.796 1.00 81.69 187 ALA A O 1
ATOM 1482 N N . SER A 1 188 ? -10.361 -4.389 18.971 1.00 76.88 188 SER A N 1
ATOM 1483 C CA . SER A 1 188 ? -10.939 -5.325 17.994 1.00 76.88 188 SER A CA 1
ATOM 1484 C C . SER A 1 188 ? -10.341 -6.722 18.168 1.00 76.88 188 SER A C 1
ATOM 1486 O O . SER A 1 188 ? -11.080 -7.687 18.344 1.00 76.88 188 SER A O 1
ATOM 1488 N N . ASN A 1 189 ? -9.011 -6.814 18.264 1.00 71.00 189 ASN A N 1
ATOM 1489 C CA . ASN A 1 189 ? -8.320 -8.086 18.484 1.00 71.00 189 ASN A CA 1
ATOM 1490 C C . ASN A 1 189 ? -8.734 -8.722 19.824 1.00 71.00 189 ASN A C 1
ATOM 1492 O O . ASN A 1 189 ? -9.163 -9.871 19.868 1.00 71.00 189 ASN A O 1
ATOM 1496 N N . ARG A 1 190 ? -8.727 -7.942 20.917 1.00 70.44 190 ARG A N 1
ATOM 1497 C CA . ARG A 1 190 ? -9.099 -8.439 22.257 1.00 70.44 190 ARG A CA 1
ATOM 1498 C C . ARG A 1 190 ? -10.565 -8.858 22.381 1.00 70.44 190 ARG A C 1
ATOM 1500 O O . ARG A 1 190 ? -10.887 -9.738 23.179 1.00 70.44 190 ARG A O 1
ATOM 1507 N N . SER A 1 191 ? -11.465 -8.191 21.663 1.00 64.38 191 SER A N 1
ATOM 1508 C CA . SER A 1 191 ? -12.901 -8.479 21.723 1.00 64.38 191 SER A CA 1
ATOM 1509 C C . SER A 1 191 ? -13.247 -9.735 20.920 1.00 64.38 191 SER A C 1
ATOM 1511 O O . SER A 1 191 ? -14.086 -10.513 21.369 1.00 64.38 191 SER A O 1
ATOM 1513 N N . LEU A 1 192 ? -12.545 -9.990 19.808 1.00 57.66 192 LEU A N 1
ATOM 1514 C CA . LEU A 1 192 ? -12.704 -11.195 18.985 1.00 57.66 192 LEU A CA 1
ATOM 1515 C C . LEU A 1 192 ? -12.134 -12.459 19.654 1.00 57.66 192 LEU A C 1
ATOM 1517 O O . LEU A 1 192 ? -12.802 -13.495 19.648 1.00 57.66 192 LEU A O 1
ATOM 1521 N N . ASP A 1 193 ? -10.989 -12.368 20.338 1.00 54.06 193 ASP A N 1
ATOM 1522 C CA . ASP A 1 193 ? -10.407 -13.504 21.079 1.00 54.06 193 ASP A CA 1
ATOM 1523 C C . ASP A 1 193 ? -11.353 -14.036 22.172 1.00 54.06 193 ASP A C 1
ATOM 1525 O O . ASP A 1 193 ? -11.410 -15.235 22.470 1.00 54.06 193 ASP A O 1
ATOM 1529 N N . ARG A 1 194 ? -12.173 -13.152 22.758 1.00 56.31 194 ARG A N 1
ATOM 1530 C CA . ARG A 1 194 ? -13.156 -13.534 23.780 1.00 56.31 194 ARG A CA 1
ATOM 1531 C C . ARG A 1 194 ? -14.367 -14.264 23.206 1.00 56.31 194 ARG A C 1
ATOM 1533 O O . ARG A 1 194 ? -14.976 -15.038 23.942 1.00 56.31 194 ARG A O 1
ATOM 1540 N N . ILE A 1 195 ? -14.706 -14.062 21.931 1.00 49.12 195 ILE A N 1
ATOM 1541 C CA . ILE A 1 195 ? -15.836 -14.728 21.259 1.00 49.12 195 ILE A CA 1
ATOM 1542 C C . ILE A 1 195 ? -15.469 -16.181 20.914 1.00 49.12 195 ILE A C 1
ATOM 1544 O O . ILE A 1 195 ? -16.248 -17.089 21.205 1.00 49.12 195 ILE A O 1
ATOM 1548 N N . GLN A 1 196 ? -14.250 -16.446 20.426 1.00 47.03 196 GLN A N 1
ATOM 1549 C CA . GLN A 1 196 ? -13.785 -17.829 20.222 1.00 47.03 196 GLN A CA 1
ATOM 1550 C C . GLN A 1 196 ? -13.573 -18.578 21.550 1.00 47.03 196 GLN A C 1
ATOM 1552 O O . GLN A 1 196 ? -13.951 -19.745 21.672 1.00 47.03 196 GLN A O 1
ATOM 1557 N N . GLY A 1 197 ? -13.060 -17.904 22.585 1.00 42.16 197 GLY A N 1
ATOM 1558 C CA . GLY A 1 197 ? -12.861 -18.513 23.906 1.00 42.16 197 GLY A CA 1
ATOM 1559 C C . GLY A 1 197 ? -14.149 -18.788 24.699 1.00 42.16 197 GLY A C 1
ATOM 1560 O O . GLY A 1 197 ? -14.162 -19.671 25.559 1.00 42.16 197 GLY A O 1
ATOM 1561 N N . SER A 1 198 ? -15.242 -18.064 24.430 1.00 43.84 198 SER A N 1
ATOM 1562 C CA . SER A 1 198 ? -16.530 -18.251 25.121 1.00 43.84 198 SER A CA 1
ATOM 1563 C C . SER A 1 198 ? -17.440 -19.282 24.444 1.00 43.84 198 SER A C 1
ATOM 1565 O O . SER A 1 198 ? -18.173 -19.976 25.150 1.00 43.84 198 SER A O 1
ATOM 1567 N N . SER A 1 199 ? -17.314 -19.503 23.128 1.00 36.25 199 SER A N 1
ATOM 1568 C CA . SER A 1 199 ? -18.027 -20.593 22.440 1.00 36.25 199 SER A CA 1
ATOM 1569 C C . SER A 1 199 ? -17.584 -21.992 22.905 1.00 36.25 199 SER A C 1
ATOM 1571 O O . SER A 1 199 ? -18.391 -22.919 22.903 1.00 36.25 199 SER A O 1
ATOM 1573 N N . LEU A 1 200 ? -16.333 -22.157 23.357 1.00 38.88 200 LEU A N 1
ATOM 1574 C CA . LEU A 1 200 ? -15.822 -23.429 23.899 1.00 38.88 200 LEU A CA 1
ATOM 1575 C C . LEU A 1 200 ? -16.097 -23.626 25.399 1.00 38.88 200 LEU A C 1
ATOM 1577 O O . LEU A 1 200 ? -15.981 -24.744 25.900 1.00 38.88 200 LEU A O 1
ATOM 1581 N N . LYS A 1 201 ? -16.488 -22.574 26.130 1.00 35.88 201 LYS A N 1
ATOM 1582 C CA . LYS A 1 201 ? -16.869 -22.688 27.550 1.00 35.88 201 LYS A CA 1
ATOM 1583 C C . LYS A 1 201 ? -18.375 -22.842 27.765 1.00 35.88 201 LYS A C 1
ATOM 1585 O O . LYS A 1 201 ? -18.768 -23.398 28.784 1.00 35.88 201 LYS A O 1
ATOM 1590 N N . LEU A 1 202 ? -19.216 -22.456 26.800 1.00 36.56 202 LEU A N 1
ATOM 1591 C CA . LEU A 1 202 ? -20.669 -22.647 26.906 1.00 36.56 202 LEU A CA 1
ATOM 1592 C C . LEU A 1 202 ? -21.158 -24.033 26.436 1.00 36.56 202 LEU A C 1
ATOM 1594 O O . LEU A 1 202 ? -22.246 -24.453 26.821 1.00 36.56 202 LEU A O 1
ATOM 1598 N N . SER A 1 203 ? -20.357 -24.784 25.670 1.00 35.56 203 SER A N 1
ATOM 1599 C CA . SER A 1 203 ? -20.682 -26.166 25.264 1.00 35.56 203 SER A CA 1
ATOM 1600 C C . SER A 1 203 ? -20.320 -27.224 26.315 1.00 35.56 203 SER A C 1
ATOM 1602 O O . SER A 1 203 ? -20.782 -28.363 26.228 1.00 35.56 203 SER A O 1
ATOM 1604 N N . ARG A 1 204 ? -19.529 -26.857 27.335 1.00 35.50 204 ARG A N 1
ATOM 1605 C CA . ARG A 1 204 ? -19.161 -27.744 28.451 1.00 35.50 204 ARG A CA 1
ATOM 1606 C C . ARG A 1 204 ? -20.024 -27.543 29.703 1.00 35.50 204 ARG A C 1
ATOM 1608 O O . ARG A 1 204 ? -20.061 -28.428 30.537 1.00 35.50 204 ARG A O 1
ATOM 1615 N N . ALA A 1 205 ? -20.780 -26.445 29.789 1.00 40.28 205 ALA A N 1
ATOM 1616 C CA . ALA A 1 205 ? -21.717 -26.174 30.888 1.00 40.28 205 ALA A CA 1
ATOM 1617 C C . ALA A 1 205 ? -23.178 -26.594 30.597 1.00 40.28 205 ALA A C 1
ATOM 1619 O O . ALA A 1 205 ? -24.051 -26.395 31.433 1.00 40.28 205 ALA A O 1
ATOM 1620 N N . ARG A 1 206 ? -23.464 -27.190 29.427 1.00 43.72 206 ARG A N 1
ATOM 1621 C CA . ARG A 1 206 ? -24.778 -27.780 29.078 1.00 43.72 206 ARG A CA 1
ATOM 1622 C C . ARG A 1 206 ? -24.763 -29.315 29.013 1.00 43.72 206 ARG A C 1
ATOM 1624 O O . ARG A 1 206 ? -25.556 -29.902 28.283 1.00 43.72 206 ARG A O 1
ATOM 1631 N N . ARG A 1 207 ? -23.851 -29.974 29.736 1.00 47.62 207 ARG A N 1
ATOM 1632 C CA . ARG A 1 207 ? -23.871 -31.441 29.904 1.00 47.62 207 ARG A CA 1
ATOM 1633 C C . ARG A 1 207 ? -23.899 -31.947 31.347 1.00 47.62 207 ARG A C 1
ATOM 1635 O O . ARG A 1 207 ? -24.060 -33.144 31.519 1.00 47.62 207 ARG A O 1
ATOM 1642 N N . ASP A 1 208 ? -23.913 -31.059 32.341 1.00 49.22 208 ASP A N 1
ATOM 1643 C CA . ASP A 1 208 ? -23.953 -31.452 33.761 1.00 49.22 208 ASP A CA 1
ATOM 1644 C C . ASP A 1 208 ? -25.255 -31.017 34.466 1.00 49.22 208 ASP A C 1
ATOM 1646 O O . ASP A 1 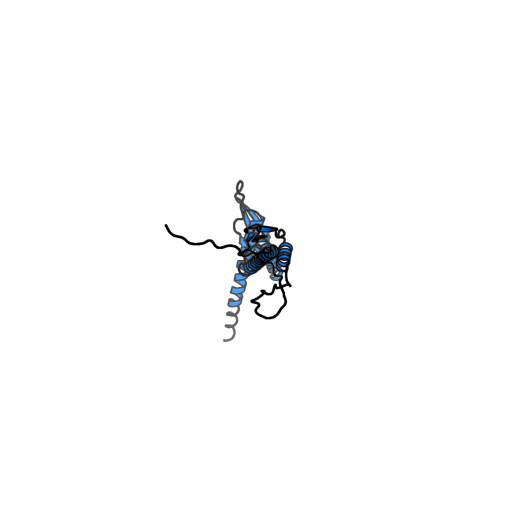208 ? -25.267 -30.732 35.658 1.00 49.22 208 ASP A O 1
ATOM 1650 N N . PHE A 1 209 ? -26.373 -30.951 33.733 1.00 46.22 209 PHE A N 1
ATOM 1651 C CA . PHE A 1 209 ? -27.712 -30.788 34.323 1.00 46.22 209 PHE A CA 1
ATOM 1652 C C . PHE A 1 209 ? -28.730 -31.708 33.634 1.00 46.22 209 PHE A C 1
ATOM 1654 O O . PHE A 1 209 ? -29.754 -31.285 33.108 1.00 46.22 209 PHE A O 1
ATOM 1661 N N . SER A 1 210 ? -28.388 -32.993 33.562 1.00 46.31 210 SER A N 1
ATOM 1662 C CA . SER A 1 210 ? -29.335 -34.091 33.360 1.00 46.31 210 SER A CA 1
ATOM 1663 C C . SER A 1 210 ? -28.649 -35.378 33.809 1.00 46.31 210 SER A C 1
ATOM 1665 O O . SER A 1 210 ? -28.061 -36.076 32.991 1.00 46.31 210 SER A O 1
ATOM 1667 N N . LEU A 1 211 ? -28.607 -35.591 35.128 1.00 44.69 211 LEU A N 1
ATOM 1668 C CA . LEU A 1 211 ? -28.546 -36.885 35.825 1.00 44.69 211 LEU A CA 1
ATOM 1669 C C . LEU A 1 211 ? -28.321 -36.625 37.323 1.00 44.69 211 LEU A C 1
ATOM 1671 O O . LEU A 1 211 ? -27.192 -36.687 37.809 1.00 44.69 211 LEU A O 1
ATOM 1675 N N . LEU A 1 212 ? -29.410 -36.269 38.008 1.00 41.22 212 LEU A N 1
ATOM 1676 C CA . LEU A 1 212 ? -29.844 -36.740 39.333 1.00 41.22 212 LEU A CA 1
ATOM 1677 C C . LEU A 1 212 ? -31.142 -36.019 39.701 1.00 41.22 212 LEU A C 1
ATOM 1679 O O . LEU A 1 212 ? -31.143 -34.768 39.684 1.00 41.22 212 LEU A O 1
#

Organism: Coffea arabica (NCBI:txid13443)

Sequence (212 aa):
MANKFPSCSVFTSRVQEPKPEDHLGLPLEQSKPEHDYGVYKNLLQEYAQKSGLPLPVYNIENEGFPHAPKFRSSVIIDETKFTSKFTFPDRRAAEQDVAKLAYETIVKDNKTLTGGPHIYQNLRFCKLILYEYATKTGLGVPEYNTTLAEGPPRPVFISSFVLGGKSYSGQVGRSKKEAEQLVARLASNRSLDRIQGSSLKLSRARRDFSLL